Protein AF-A0AAD5UX99-F1 (afdb_monomer_lite)

Organism: NCBI:txid2056292

Secondary structure (DSSP, 8-state):
-------------PPP----HHHHHHHHHHHHHHHHHTT-GGGGGSTTTTTS--------------------TT---SS-HHHHHHTTTTSTT-PPEEEETTTTTSPPPPP-S-GGGSPPPEEEES-SSTTGGGHHHHHHHHHHHHHHTT--EEEEEEEEEE-TTSPPEEEEEEEE-TTSS-HHHHHHHHHHHHHHHHTTT--S-EEEEEE-----GGG--

pLDDT: mean 74.6, std 26.44, range [30.3, 98.56]

Structure (mmCIF, N/CA/C/O backbone):
data_AF-A0AAD5UX99-F1
#
_entry.id   AF-A0AAD5UX99-F1
#
loop_
_atom_site.group_PDB
_atom_site.id
_atom_site.type_symbol
_atom_site.label_atom_id
_atom_site.label_alt_id
_atom_site.label_comp_id
_atom_site.label_asym_id
_atom_site.label_entity_id
_atom_site.label_seq_id
_atom_site.pdbx_PDB_ins_code
_atom_site.Cartn_x
_atom_site.Cartn_y
_atom_site.Cartn_z
_atom_site.occupancy
_atom_site.B_iso_or_equiv
_atom_site.auth_seq_id
_atom_site.auth_comp_id
_atom_site.auth_asym_id
_atom_site.auth_atom_id
_atom_site.pdbx_PDB_model_num
ATOM 1 N N . MET A 1 1 ? 44.955 -72.542 8.856 1.00 40.28 1 MET A N 1
ATOM 2 C CA . MET A 1 1 ? 45.675 -71.586 7.990 1.00 40.28 1 MET A CA 1
ATOM 3 C C . MET A 1 1 ? 44.701 -71.118 6.922 1.00 40.28 1 MET A C 1
ATOM 5 O O . MET A 1 1 ? 44.278 -71.931 6.120 1.00 40.28 1 MET A O 1
ATOM 9 N N . THR A 1 2 ? 44.110 -69.939 7.166 1.00 40.97 2 THR A N 1
ATOM 10 C CA . THR A 1 2 ? 44.112 -68.740 6.283 1.00 40.97 2 THR A CA 1
ATOM 11 C C . THR A 1 2 ? 43.029 -68.800 5.197 1.00 40.97 2 THR A C 1
ATOM 13 O O . THR A 1 2 ? 43.136 -69.596 4.279 1.00 40.97 2 THR A O 1
ATOM 16 N N . HIS A 1 3 ? 41.856 -68.206 5.450 1.00 41.09 3 HIS A N 1
ATOM 17 C CA . HIS A 1 3 ? 41.447 -66.805 5.180 1.00 41.09 3 HIS A CA 1
ATOM 18 C C . HIS A 1 3 ? 40.941 -66.620 3.740 1.00 41.09 3 HIS A C 1
ATOM 20 O O . HIS A 1 3 ? 41.751 -66.389 2.866 1.00 41.09 3 HIS A O 1
ATOM 26 N N . GLU A 1 4 ? 39.621 -66.688 3.537 1.00 40.34 4 GLU A N 1
ATOM 27 C CA . GLU A 1 4 ? 38.851 -66.243 2.353 1.00 40.34 4 GLU A CA 1
ATOM 28 C C . GLU A 1 4 ? 37.367 -66.224 2.805 1.00 40.34 4 GLU A C 1
ATOM 30 O O . GLU A 1 4 ? 36.935 -67.162 3.468 1.00 40.34 4 GLU A O 1
ATOM 35 N N . GLY A 1 5 ? 36.492 -65.248 2.583 1.00 38.94 5 GLY A N 1
ATOM 36 C CA . GLY A 1 5 ? 36.580 -63.928 1.984 1.00 38.94 5 GLY A CA 1
ATOM 37 C C . GLY A 1 5 ? 35.367 -63.117 2.472 1.00 38.94 5 GLY A C 1
ATOM 38 O O . GLY A 1 5 ? 34.275 -63.657 2.658 1.00 38.94 5 GLY A O 1
ATOM 39 N N . PHE A 1 6 ? 35.562 -61.825 2.736 1.00 39.44 6 PHE A N 1
ATOM 40 C CA . PHE A 1 6 ? 34.489 -60.905 3.112 1.00 39.44 6 PHE A CA 1
ATOM 41 C C . PHE A 1 6 ? 34.238 -59.977 1.923 1.00 39.44 6 PHE A C 1
ATOM 43 O O . PHE A 1 6 ? 35.080 -59.151 1.572 1.00 39.44 6 PHE A O 1
ATOM 50 N N . SER A 1 7 ? 33.099 -60.175 1.262 1.00 49.44 7 SER A N 1
ATOM 51 C CA . SER A 1 7 ? 32.651 -59.389 0.114 1.00 49.44 7 SER A CA 1
ATOM 52 C C . SER A 1 7 ? 32.355 -57.953 0.549 1.00 49.44 7 SER A C 1
ATOM 54 O O . SER A 1 7 ? 31.449 -57.713 1.347 1.00 49.44 7 SER A O 1
ATOM 56 N N . GLY A 1 8 ? 33.123 -56.998 0.023 1.00 39.00 8 GLY A N 1
ATOM 57 C CA . GLY A 1 8 ? 32.933 -55.569 0.250 1.00 39.00 8 GLY A CA 1
ATOM 58 C C . GLY A 1 8 ? 31.624 -55.065 -0.360 1.00 39.00 8 GLY A C 1
ATOM 59 O O . GLY A 1 8 ? 31.390 -55.208 -1.558 1.00 39.00 8 GLY A O 1
ATOM 60 N N . SER A 1 9 ? 30.776 -54.457 0.471 1.00 42.84 9 SER A N 1
ATOM 61 C CA . SER A 1 9 ? 29.615 -53.684 0.030 1.00 42.84 9 SER A CA 1
ATOM 62 C C . SER A 1 9 ? 30.066 -52.263 -0.312 1.00 42.84 9 SER A C 1
ATOM 64 O O . SER A 1 9 ? 30.566 -51.535 0.546 1.00 42.84 9 SER A O 1
ATOM 66 N N . LEU A 1 10 ? 29.922 -51.885 -1.582 1.00 40.28 10 LEU A N 1
ATOM 67 C CA . LEU A 1 10 ? 30.198 -50.547 -2.098 1.00 40.28 10 LEU A CA 1
ATOM 68 C C . LEU A 1 10 ? 29.096 -49.589 -1.609 1.00 40.28 10 LEU A C 1
ATOM 70 O O . LEU A 1 10 ? 28.015 -49.515 -2.194 1.00 40.28 10 LEU A O 1
ATOM 74 N N . THR A 1 11 ? 29.343 -48.830 -0.542 1.00 43.94 11 THR A N 1
ATOM 75 C CA . THR A 1 11 ? 28.482 -47.693 -0.191 1.00 43.94 11 THR A CA 1
ATOM 76 C C . THR A 1 11 ? 28.747 -46.563 -1.182 1.00 43.94 11 THR A C 1
ATOM 78 O O . THR A 1 11 ? 29.730 -45.832 -1.066 1.00 43.94 11 THR A O 1
ATOM 81 N N . ARG A 1 12 ? 27.877 -46.443 -2.187 1.00 38.91 12 ARG A N 1
ATOM 82 C CA . ARG A 1 12 ? 27.796 -45.296 -3.095 1.00 38.91 12 ARG A CA 1
ATOM 83 C C . ARG A 1 12 ? 27.439 -44.061 -2.263 1.00 38.91 12 ARG A C 1
ATOM 85 O O . ARG A 1 12 ? 26.284 -43.890 -1.890 1.00 38.91 12 ARG A O 1
ATOM 92 N N . SER A 1 13 ? 28.430 -43.233 -1.939 1.00 38.97 13 SER A N 1
ATOM 93 C CA . SER A 1 13 ? 28.192 -41.910 -1.371 1.00 38.97 13 SER A CA 1
ATOM 94 C C . SER A 1 13 ? 27.513 -41.046 -2.434 1.00 38.97 13 SER A C 1
ATOM 96 O O . SER A 1 13 ? 28.079 -40.762 -3.491 1.00 38.97 13 SER A O 1
ATOM 98 N N . GLU A 1 14 ? 26.260 -40.674 -2.187 1.00 45.75 14 GLU A N 1
ATOM 99 C CA . GLU A 1 14 ? 25.610 -39.619 -2.956 1.00 45.75 14 GLU A CA 1
ATOM 100 C C . GLU A 1 14 ? 26.392 -38.312 -2.760 1.00 45.75 14 GLU A C 1
ATOM 102 O O . GLU A 1 14 ? 26.744 -37.970 -1.626 1.00 45.75 14 GLU A O 1
ATOM 107 N N . PRO A 1 15 ? 26.708 -37.572 -3.837 1.00 44.06 15 PRO A N 1
ATOM 108 C CA . PRO A 1 15 ? 27.319 -36.264 -3.692 1.00 44.06 15 PRO A CA 1
ATOM 109 C C . PRO A 1 15 ? 26.317 -35.315 -3.016 1.00 44.06 15 PRO A C 1
ATOM 111 O O . PRO A 1 15 ? 25.135 -35.330 -3.371 1.00 44.06 15 PRO A O 1
ATOM 114 N N . PRO A 1 16 ? 26.761 -34.463 -2.074 1.00 46.41 16 PRO A N 1
ATOM 115 C CA . PRO A 1 16 ? 25.883 -33.480 -1.462 1.00 46.41 16 PRO A CA 1
ATOM 116 C C . PRO A 1 16 ? 25.303 -32.582 -2.556 1.00 46.41 16 PRO A C 1
ATOM 118 O O . PRO A 1 16 ? 26.041 -32.047 -3.390 1.00 46.41 16 PRO A O 1
ATOM 121 N N . LEU A 1 17 ? 23.974 -32.442 -2.558 1.00 41.94 17 LEU A N 1
ATOM 122 C CA . LEU A 1 17 ? 23.252 -31.522 -3.429 1.00 41.94 17 LEU A CA 1
ATOM 123 C C . LEU A 1 17 ? 23.907 -30.140 -3.318 1.00 41.94 17 LEU A C 1
ATOM 125 O O . LEU A 1 17 ? 23.824 -29.481 -2.282 1.00 41.94 17 LEU A O 1
ATOM 129 N N . LYS A 1 18 ? 24.589 -29.708 -4.386 1.00 43.50 18 LYS A N 1
ATOM 130 C CA . LYS A 1 18 ? 25.087 -28.338 -4.526 1.00 43.50 18 LYS A CA 1
ATOM 131 C C . LYS A 1 18 ? 23.875 -27.423 -4.633 1.00 43.50 18 LYS A C 1
ATOM 133 O O . LYS A 1 18 ? 23.348 -27.192 -5.718 1.00 43.50 18 LYS A O 1
ATOM 138 N N . VAL A 1 19 ? 23.425 -26.927 -3.488 1.00 44.31 19 VAL A N 1
ATOM 139 C CA . VAL A 1 19 ? 22.469 -25.827 -3.411 1.00 44.31 19 VAL A CA 1
ATOM 140 C C . VAL A 1 19 ? 23.125 -24.633 -4.098 1.00 44.31 19 VAL A C 1
ATOM 142 O O . VAL A 1 19 ? 24.243 -24.247 -3.751 1.00 44.31 19 VAL A O 1
ATOM 145 N N . SER A 1 20 ? 22.482 -24.101 -5.138 1.00 43.44 20 SER A N 1
ATOM 146 C CA . SER A 1 20 ? 23.039 -22.969 -5.874 1.00 43.44 20 SER A CA 1
ATOM 147 C C . SER A 1 20 ? 23.149 -21.750 -4.943 1.00 43.44 20 SER A C 1
ATOM 149 O O . SER A 1 20 ? 22.282 -21.573 -4.080 1.00 43.44 20 SER A O 1
ATOM 151 N N . PRO A 1 21 ? 24.149 -20.868 -5.122 1.00 47.00 21 PRO A N 1
ATOM 152 C CA . PRO A 1 21 ? 24.251 -19.633 -4.342 1.00 47.00 21 PRO A CA 1
ATOM 153 C C . PRO A 1 21 ? 22.970 -18.786 -4.411 1.00 47.00 21 PRO A C 1
ATOM 155 O O . PRO A 1 21 ? 22.602 -18.142 -3.436 1.00 47.00 21 PRO A O 1
ATOM 158 N N . LEU A 1 22 ? 22.239 -18.853 -5.532 1.00 41.00 22 LEU A N 1
ATOM 159 C CA . LEU A 1 22 ? 20.962 -18.159 -5.727 1.00 41.00 22 LEU A CA 1
ATOM 160 C C . LEU A 1 22 ? 19.844 -18.700 -4.824 1.00 41.00 22 LEU A C 1
ATOM 162 O O . LEU A 1 22 ? 18.996 -17.939 -4.366 1.00 41.00 22 LEU A O 1
ATOM 166 N N . THR A 1 23 ? 19.853 -20.000 -4.525 1.00 39.81 23 THR A N 1
ATOM 167 C CA . THR A 1 23 ? 18.868 -20.631 -3.634 1.00 39.81 23 THR A CA 1
ATOM 168 C C . THR A 1 23 ? 19.146 -20.290 -2.168 1.00 39.81 23 THR A C 1
ATOM 170 O O . THR A 1 23 ? 18.209 -20.101 -1.396 1.00 39.81 23 THR A O 1
ATOM 173 N N . LEU A 1 24 ? 20.424 -20.154 -1.794 1.00 33.66 24 LEU A N 1
ATOM 174 C CA . LEU A 1 24 ? 20.820 -19.751 -0.443 1.00 33.66 24 LEU A CA 1
ATOM 175 C C . LEU A 1 24 ? 20.435 -18.288 -0.165 1.00 33.66 24 LEU A C 1
ATOM 177 O O . LEU A 1 24 ? 19.861 -17.996 0.878 1.00 33.66 24 LEU A O 1
ATOM 181 N N . VAL A 1 25 ? 20.642 -17.387 -1.134 1.00 41.47 25 VAL A N 1
ATOM 182 C CA . VAL A 1 25 ? 20.250 -15.969 -1.015 1.00 41.47 25 VAL A CA 1
ATOM 183 C C . VAL A 1 25 ? 18.730 -15.802 -0.908 1.00 41.47 25 VAL A C 1
ATOM 185 O O . VAL A 1 25 ? 18.271 -14.963 -0.141 1.00 41.47 25 VAL A O 1
ATOM 188 N N . ALA A 1 26 ? 17.933 -16.615 -1.610 1.00 38.06 26 ALA A N 1
ATOM 189 C CA . ALA A 1 26 ? 16.468 -16.558 -1.529 1.00 38.06 26 ALA A CA 1
ATOM 190 C C . ALA A 1 26 ? 15.910 -17.029 -0.168 1.00 38.06 26 ALA A C 1
ATOM 192 O O . ALA A 1 26 ? 14.920 -16.477 0.324 1.00 38.06 26 ALA A O 1
ATOM 193 N N . LEU A 1 27 ? 16.550 -18.025 0.456 1.00 34.56 27 LEU A N 1
ATOM 194 C CA . LEU A 1 27 ? 16.196 -18.508 1.795 1.00 34.56 27 LEU A CA 1
ATOM 195 C C . LEU A 1 27 ? 16.637 -17.531 2.889 1.00 34.56 27 LEU A C 1
ATOM 197 O O . LEU A 1 27 ? 15.845 -17.243 3.782 1.00 34.56 27 LEU A O 1
ATOM 201 N N . GLU A 1 28 ? 17.840 -16.964 2.778 1.00 35.28 28 GLU A N 1
ATOM 202 C CA . GLU A 1 28 ? 18.345 -15.924 3.685 1.00 35.28 28 GLU A CA 1
ATOM 203 C C . GLU A 1 28 ? 17.496 -14.647 3.599 1.00 35.28 28 GLU A C 1
ATOM 205 O O . GLU A 1 28 ? 17.123 -14.090 4.629 1.00 35.28 28 GLU A O 1
ATOM 210 N N . PHE A 1 29 ? 17.078 -14.228 2.395 1.00 38.25 29 PHE A N 1
ATOM 211 C CA . PHE A 1 29 ? 16.139 -13.112 2.255 1.00 38.25 29 PHE A CA 1
ATOM 212 C C . PHE A 1 29 ? 14.797 -13.437 2.904 1.00 38.25 29 PHE A C 1
ATOM 214 O O . PHE A 1 29 ? 14.336 -12.630 3.699 1.00 38.25 29 PHE A O 1
ATOM 221 N N . SER A 1 30 ? 14.212 -14.617 2.645 1.00 36.88 30 SER A N 1
ATOM 222 C CA . SER A 1 30 ? 12.936 -15.055 3.245 1.00 36.88 30 SER A CA 1
ATOM 223 C C . SER A 1 30 ? 12.987 -15.113 4.780 1.00 36.88 30 SER A C 1
ATOM 225 O O . SER A 1 30 ? 12.030 -14.721 5.457 1.00 36.88 30 SER A O 1
ATOM 227 N N . LEU A 1 31 ? 14.116 -15.559 5.340 1.00 34.44 31 LEU A N 1
ATOM 228 C CA . LEU A 1 31 ? 14.373 -15.584 6.780 1.00 34.44 31 LEU A CA 1
ATOM 229 C C . LEU A 1 31 ? 14.605 -14.187 7.355 1.00 34.44 31 LEU A C 1
ATOM 231 O O . LEU A 1 31 ? 14.178 -13.943 8.476 1.00 34.44 31 LEU A O 1
ATOM 235 N N . LEU A 1 32 ? 15.190 -13.250 6.607 1.00 35.94 32 LEU A N 1
ATOM 236 C CA . LEU A 1 32 ? 15.350 -11.863 7.048 1.00 35.94 32 LEU A CA 1
ATOM 237 C C . LEU A 1 32 ? 14.019 -11.094 7.028 1.00 35.94 32 LEU A C 1
ATOM 239 O O . LEU A 1 32 ? 13.750 -10.334 7.962 1.00 35.94 32 LEU A O 1
ATOM 243 N N . ILE A 1 33 ? 13.141 -11.347 6.041 1.00 42.06 33 ILE A N 1
ATOM 244 C CA . ILE A 1 33 ? 11.758 -10.831 6.078 1.00 42.06 33 ILE A CA 1
ATOM 245 C C . ILE A 1 33 ? 11.040 -11.413 7.293 1.00 42.06 33 ILE A C 1
ATOM 247 O O . ILE A 1 33 ? 10.428 -10.667 8.039 1.00 42.06 33 ILE A O 1
ATOM 251 N N . SER A 1 34 ? 11.198 -12.712 7.568 1.00 35.38 34 SER A N 1
ATOM 252 C CA . SER A 1 34 ? 10.578 -13.361 8.733 1.00 35.38 34 SER A CA 1
ATOM 253 C C . SER A 1 34 ? 11.150 -12.850 10.062 1.00 35.38 34 SER A C 1
ATOM 255 O O . SER A 1 34 ? 10.397 -12.559 10.986 1.00 35.38 34 SER A O 1
ATOM 257 N N . SER A 1 35 ? 12.466 -12.667 10.168 1.00 32.19 35 SER A N 1
ATOM 258 C CA . SER A 1 35 ? 13.154 -12.244 11.394 1.00 32.19 35 SER A CA 1
ATOM 259 C C . SER A 1 35 ? 12.921 -10.771 11.730 1.00 32.19 35 SER A C 1
ATOM 261 O O . SER A 1 35 ? 12.957 -10.417 12.905 1.00 32.19 35 SER A O 1
ATOM 263 N N . THR A 1 36 ? 12.656 -9.920 10.735 1.00 35.88 36 THR A N 1
ATOM 264 C CA . THR A 1 36 ? 12.226 -8.526 10.953 1.00 35.88 36 THR A CA 1
ATOM 265 C C . THR A 1 36 ? 10.701 -8.382 11.062 1.00 35.88 36 THR A C 1
ATOM 267 O O . THR A 1 36 ? 10.236 -7.430 11.679 1.00 35.88 36 THR A O 1
ATOM 270 N N . PHE A 1 37 ? 9.915 -9.351 10.567 1.00 41.06 37 PHE A N 1
ATOM 271 C CA . PHE A 1 37 ? 8.462 -9.445 10.791 1.00 41.06 37 PHE A CA 1
ATOM 272 C C . PHE A 1 37 ? 8.059 -10.095 12.115 1.00 41.06 37 PHE A C 1
ATOM 274 O O . PHE A 1 37 ? 6.917 -9.934 12.542 1.00 41.06 37 PHE A O 1
ATOM 281 N N . THR A 1 38 ? 8.956 -10.829 12.781 1.00 33.62 38 THR A N 1
ATOM 282 C CA . THR A 1 38 ? 8.635 -11.547 14.033 1.00 33.62 38 THR A CA 1
ATOM 283 C C . THR A 1 38 ? 8.348 -10.592 15.209 1.00 33.62 38 THR A C 1
ATOM 285 O O . THR A 1 38 ? 7.880 -11.017 16.260 1.00 33.62 38 THR A O 1
ATOM 288 N N . THR A 1 39 ? 8.517 -9.279 15.035 1.00 39.62 39 THR A N 1
ATOM 289 C CA . THR A 1 39 ? 8.047 -8.249 15.978 1.00 39.62 39 THR A CA 1
ATOM 290 C C . THR A 1 39 ? 6.696 -7.624 15.613 1.00 39.62 39 THR A C 1
ATOM 292 O O . THR A 1 39 ? 6.241 -6.731 16.326 1.00 39.62 39 THR A O 1
ATOM 295 N N . SER A 1 40 ? 6.003 -8.089 14.567 1.00 42.78 40 SER A N 1
ATOM 296 C CA . SER A 1 40 ? 4.618 -7.683 14.314 1.00 42.78 40 SER A CA 1
ATOM 297 C C . SER A 1 40 ? 3.697 -8.390 15.313 1.00 42.78 40 SER A C 1
ATOM 299 O O . SER A 1 40 ? 3.261 -9.524 15.112 1.00 42.78 40 SER A O 1
ATOM 301 N N . LYS A 1 41 ? 3.381 -7.707 16.420 1.00 46.81 41 LYS A N 1
ATOM 302 C CA . LYS A 1 41 ? 2.435 -8.140 17.473 1.00 46.81 41 LYS A CA 1
ATOM 303 C C . LYS A 1 41 ? 1.027 -8.479 16.942 1.00 46.81 41 LYS A C 1
ATOM 305 O O . LYS A 1 41 ? 0.172 -8.942 17.694 1.00 46.81 41 LYS A O 1
ATOM 310 N N . TYR A 1 42 ? 0.771 -8.248 15.658 1.00 46.28 42 TYR A N 1
ATOM 311 C CA . TYR A 1 42 ? -0.545 -8.258 15.034 1.00 46.28 42 TYR A CA 1
ATOM 312 C C . TYR A 1 42 ? -1.018 -9.633 14.546 1.00 46.28 42 TYR A C 1
ATOM 314 O O . TYR A 1 42 ? -2.215 -9.802 14.308 1.00 46.28 42 TYR A O 1
ATOM 322 N N . LEU A 1 43 ? -0.134 -10.640 14.491 1.00 44.81 43 LEU A N 1
ATOM 323 C CA . LEU A 1 43 ? -0.491 -11.999 14.058 1.00 44.81 43 LEU A CA 1
ATOM 324 C C . LEU A 1 43 ? -1.504 -12.684 15.004 1.00 44.81 43 LEU A C 1
ATOM 326 O O . LEU A 1 43 ? -2.303 -13.513 14.576 1.00 44.81 43 LEU A O 1
ATOM 330 N N . HIS A 1 44 ? -1.522 -12.311 16.289 1.00 33.00 44 HIS A N 1
ATOM 331 C CA . HIS A 1 44 ? -2.343 -12.983 17.304 1.00 33.00 44 HIS A CA 1
ATOM 332 C C . HIS A 1 44 ? -3.827 -12.568 17.328 1.00 33.00 44 HIS A C 1
ATOM 334 O O . HIS A 1 44 ? -4.642 -13.295 17.895 1.00 33.00 44 HIS A O 1
ATOM 340 N N . SER A 1 45 ? -4.217 -11.444 16.711 1.00 36.44 45 SER A N 1
ATOM 341 C CA . SER A 1 45 ? -5.620 -10.976 16.749 1.00 36.44 45 SER A CA 1
ATOM 342 C C . SER A 1 45 ? -6.559 -11.724 15.785 1.00 36.44 45 SER A C 1
ATOM 344 O O . SER A 1 45 ? -7.782 -11.617 15.894 1.00 36.44 45 SER A O 1
ATOM 346 N N . PHE A 1 46 ? -6.002 -12.522 14.868 1.00 41.53 46 PHE A N 1
ATOM 347 C CA . PHE A 1 46 ? -6.719 -13.088 13.723 1.00 41.53 46 PHE A CA 1
ATOM 348 C C . PHE A 1 46 ? -7.568 -14.332 14.048 1.00 41.53 46 PHE A C 1
ATOM 350 O O . PHE A 1 46 ? -8.639 -14.526 13.472 1.00 41.53 46 PHE A O 1
ATOM 357 N N . VAL A 1 47 ? -7.153 -15.157 15.015 1.00 39.19 47 VAL A N 1
ATOM 358 C CA . VAL A 1 47 ? -7.755 -16.491 15.234 1.00 39.19 47 VAL A CA 1
ATOM 359 C C . VAL A 1 47 ? -9.212 -16.432 15.729 1.00 39.19 47 VAL A C 1
ATOM 361 O O . VAL A 1 47 ? -9.992 -17.334 15.444 1.00 39.19 47 VAL A O 1
ATOM 364 N N . ASN A 1 48 ? -9.647 -15.350 16.384 1.00 30.30 48 ASN A N 1
ATOM 365 C CA . ASN A 1 48 ? -10.971 -15.307 17.023 1.00 30.30 48 ASN A CA 1
ATOM 366 C C . ASN A 1 48 ? -12.122 -14.773 16.148 1.00 30.30 48 ASN A C 1
ATOM 368 O O . ASN A 1 48 ? -13.272 -14.834 16.581 1.00 30.30 48 ASN A O 1
ATOM 372 N N . ARG A 1 49 ? -11.873 -14.250 14.936 1.00 38.53 49 ARG A N 1
ATOM 373 C CA . ARG A 1 49 ? -12.928 -13.578 14.136 1.00 38.53 49 ARG A CA 1
ATOM 374 C C . ARG A 1 49 ? -13.329 -14.298 12.845 1.00 38.53 49 ARG A C 1
ATOM 376 O O . ARG A 1 49 ? -14.419 -14.044 12.334 1.00 38.53 49 ARG A O 1
ATOM 383 N N . ALA A 1 50 ? -12.513 -15.234 12.359 1.00 36.00 50 ALA A N 1
ATOM 384 C CA . ALA A 1 50 ? -12.774 -15.990 11.128 1.00 36.00 50 ALA A CA 1
ATOM 385 C C . ALA A 1 50 ? -13.922 -17.021 11.244 1.00 36.00 50 ALA A C 1
ATOM 387 O O . ALA A 1 50 ? -14.424 -17.499 10.230 1.00 36.00 50 ALA A O 1
ATOM 388 N N . ALA A 1 51 ? -14.391 -17.339 12.456 1.00 34.53 51 ALA A N 1
ATOM 389 C CA . ALA A 1 51 ? -15.446 -18.335 12.666 1.00 34.53 51 ALA A CA 1
ATOM 390 C C . ALA A 1 51 ? -16.880 -17.828 12.390 1.00 34.53 51 ALA A C 1
ATOM 392 O O . ALA A 1 51 ? -17.797 -18.639 12.290 1.00 34.53 51 ALA A O 1
ATOM 393 N N . ALA A 1 52 ? -17.107 -16.513 12.272 1.00 34.94 52 ALA A N 1
ATOM 394 C CA . ALA A 1 52 ? -18.465 -15.955 12.312 1.00 34.94 52 ALA A CA 1
ATOM 395 C C . ALA A 1 52 ? -19.154 -15.761 10.946 1.00 34.94 52 ALA A C 1
ATOM 397 O O . ALA A 1 52 ? -20.364 -15.568 10.922 1.00 34.94 52 ALA A O 1
ATOM 398 N N . ASN A 1 53 ? -18.438 -15.825 9.818 1.00 36.22 53 ASN A N 1
ATOM 399 C CA . ASN A 1 53 ? -19.015 -15.528 8.499 1.00 36.22 53 ASN A CA 1
ATOM 400 C C . ASN A 1 53 ? -18.673 -16.611 7.466 1.00 36.22 53 ASN A C 1
ATOM 402 O O . ASN A 1 53 ? -17.799 -16.430 6.623 1.00 36.22 53 ASN A O 1
ATOM 406 N N . ARG A 1 54 ? -19.404 -17.730 7.498 1.00 33.09 54 ARG A N 1
ATOM 407 C CA . ARG A 1 54 ? -19.535 -18.634 6.344 1.00 33.09 54 ARG A CA 1
ATOM 408 C C . ARG A 1 54 ? -20.917 -18.445 5.714 1.00 33.09 54 ARG A C 1
ATOM 410 O O . ARG A 1 54 ? -21.894 -18.860 6.331 1.00 33.09 54 ARG A O 1
ATOM 417 N N . PRO A 1 55 ? -21.036 -17.884 4.502 1.00 35.16 55 PRO A N 1
ATOM 418 C CA . PRO A 1 55 ? -22.220 -18.088 3.688 1.00 35.16 55 PRO A CA 1
ATOM 419 C C . PRO A 1 55 ? -22.086 -19.395 2.897 1.00 35.16 55 PRO A C 1
ATOM 421 O O . PRO A 1 55 ? -21.093 -19.646 2.215 1.00 35.16 55 PRO A O 1
ATOM 424 N N . SER A 1 56 ? -23.104 -20.239 3.016 1.00 37.34 56 SER A N 1
ATOM 425 C CA . SER A 1 56 ? -23.305 -21.479 2.273 1.00 37.34 56 SER A CA 1
ATOM 426 C C . SER A 1 56 ? -24.283 -21.269 1.112 1.00 37.34 56 SER A C 1
ATOM 428 O O . SER A 1 56 ? -25.411 -20.849 1.345 1.00 37.34 56 SER A O 1
ATOM 430 N N . CYS A 1 57 ? -23.875 -21.630 -0.110 1.00 32.19 57 CYS A N 1
ATOM 431 C CA . CYS A 1 57 ? -24.706 -22.115 -1.238 1.00 32.19 57 CYS A CA 1
ATOM 432 C C . CYS A 1 57 ? -23.750 -22.411 -2.424 1.00 32.19 57 CYS A C 1
ATOM 434 O O . CYS A 1 57 ? -22.886 -21.594 -2.712 1.00 32.19 57 CYS A O 1
ATOM 436 N N . LEU A 1 58 ? -23.630 -23.593 -3.050 1.00 35.41 58 LEU A N 1
ATOM 437 C CA . LEU A 1 58 ? -24.557 -24.526 -3.722 1.00 35.41 58 LEU A CA 1
ATOM 438 C C . LEU A 1 58 ? -25.318 -23.947 -4.940 1.00 35.41 58 LEU A C 1
ATOM 440 O O . LEU A 1 58 ? -26.411 -23.414 -4.814 1.00 35.41 58 LEU A O 1
ATOM 444 N N . SER A 1 59 ? -24.682 -24.136 -6.111 1.00 37.69 59 SER A N 1
ATOM 445 C CA . SER A 1 59 ? -25.197 -24.540 -7.444 1.00 37.69 59 SER A CA 1
ATOM 446 C C . SER A 1 59 ? -26.380 -23.811 -8.115 1.00 37.69 59 SER A C 1
ATOM 448 O O . SER A 1 59 ? -27.522 -23.984 -7.695 1.00 37.69 59 SER A O 1
ATOM 450 N N . SER A 1 60 ? -26.160 -23.232 -9.311 1.00 38.03 60 SER A N 1
ATOM 451 C CA . SER A 1 60 ? -26.513 -23.767 -10.667 1.00 38.03 60 SER A CA 1
ATOM 452 C C . SER A 1 60 ? -26.438 -22.635 -11.747 1.00 38.03 60 SER A C 1
ATOM 454 O O . SER A 1 60 ? -25.922 -21.571 -11.411 1.00 38.03 60 SER A O 1
ATOM 456 N N . PRO A 1 61 ? -26.772 -22.823 -13.051 1.00 39.44 61 PRO A N 1
ATOM 457 C CA . PRO A 1 61 ? -25.828 -22.653 -14.160 1.00 39.44 61 PRO A CA 1
ATOM 458 C C . PRO A 1 61 ? -26.059 -21.398 -15.032 1.00 39.44 61 PRO A C 1
ATOM 460 O O . PRO A 1 61 ? -27.111 -20.767 -15.020 1.00 39.44 61 PRO A O 1
ATOM 463 N N . ILE A 1 62 ? -25.034 -21.088 -15.828 1.00 41.62 62 ILE A N 1
ATOM 464 C CA . ILE A 1 62 ? -24.887 -19.949 -16.751 1.00 41.62 62 ILE A CA 1
ATOM 465 C C . ILE A 1 62 ? -25.881 -20.015 -17.930 1.00 41.62 62 ILE A C 1
ATOM 467 O O . ILE A 1 62 ? -26.019 -21.082 -18.530 1.00 41.62 62 ILE A O 1
ATOM 471 N N . PRO A 1 63 ? -26.411 -18.867 -18.398 1.00 38.03 63 PRO A N 1
ATOM 472 C CA . PRO A 1 63 ? -26.661 -18.662 -19.819 1.00 38.03 63 PRO A CA 1
ATOM 473 C C . PRO A 1 63 ? -25.777 -17.540 -20.385 1.00 38.03 63 PRO A C 1
ATOM 475 O O . PRO A 1 63 ? -25.718 -16.423 -19.872 1.00 38.03 63 PRO A O 1
ATOM 478 N N . VAL A 1 64 ? -25.079 -17.867 -21.473 1.00 41.09 64 VAL A N 1
ATOM 479 C CA . VAL A 1 64 ? -24.302 -16.939 -22.299 1.00 41.09 64 VAL A CA 1
ATOM 480 C C . VAL A 1 64 ? -25.276 -16.047 -23.068 1.00 41.09 64 VAL A C 1
ATOM 482 O O . VAL A 1 64 ? -26.125 -16.554 -23.796 1.00 41.09 64 VAL A O 1
ATOM 485 N N . SER A 1 65 ? -25.130 -14.727 -22.952 1.00 36.75 65 SER A N 1
ATOM 486 C CA . SER A 1 65 ? -25.721 -13.779 -23.898 1.00 36.75 65 SER A CA 1
ATOM 487 C C . SER A 1 65 ? -24.707 -12.688 -24.225 1.00 36.75 65 SER A C 1
ATOM 489 O O . SER A 1 65 ? -24.231 -11.967 -23.348 1.00 36.75 65 SER A O 1
ATOM 491 N N . LEU A 1 66 ? -24.344 -12.625 -25.504 1.00 45.16 66 LEU A N 1
ATOM 492 C CA . LEU A 1 66 ? -23.469 -11.627 -26.095 1.00 45.16 66 LEU A CA 1
ATOM 493 C C . LEU A 1 66 ? -24.318 -10.372 -26.354 1.00 45.16 66 LEU A C 1
ATOM 495 O O . LEU A 1 66 ? -25.130 -10.358 -27.275 1.00 45.16 66 LEU A O 1
ATOM 499 N N . SER A 1 67 ? -24.158 -9.330 -25.537 1.00 34.94 67 SER A N 1
ATOM 500 C CA . SER A 1 67 ? -24.791 -8.027 -25.773 1.00 34.94 67 SER A CA 1
ATOM 501 C C . SER A 1 67 ? -23.756 -6.922 -25.632 1.00 34.94 67 SER A C 1
ATOM 503 O O . SER A 1 67 ? -23.343 -6.560 -24.533 1.00 34.94 67 SER A O 1
ATOM 505 N N . THR A 1 68 ? -23.332 -6.391 -26.774 1.00 46.12 68 THR A N 1
ATOM 506 C CA . THR A 1 68 ? -22.548 -5.163 -26.883 1.00 46.12 68 THR A CA 1
ATOM 507 C C . THR A 1 68 ? -23.440 -3.981 -26.501 1.00 46.12 68 THR A C 1
ATOM 509 O O . THR A 1 68 ? -24.350 -3.634 -27.249 1.00 46.12 68 THR A O 1
ATOM 512 N N . SER A 1 69 ? -23.173 -3.369 -25.346 1.00 40.44 69 SER A N 1
ATOM 513 C CA . SER A 1 69 ? -23.822 -2.132 -24.890 1.00 40.44 69 SER A CA 1
ATOM 514 C C . SER A 1 69 ? -22.763 -1.077 -24.532 1.00 40.44 69 SER A C 1
ATOM 516 O O . SER A 1 69 ? -21.673 -1.440 -24.085 1.00 40.44 69 SER A O 1
ATOM 518 N N . PRO A 1 70 ? -23.047 0.217 -24.766 1.00 45.69 70 PRO A N 1
ATOM 519 C CA . PRO A 1 70 ? -22.056 1.288 -24.748 1.00 45.69 70 PRO A CA 1
ATOM 520 C C . PRO A 1 70 ? -21.593 1.622 -23.325 1.00 45.69 70 PRO A C 1
ATOM 522 O O . PRO A 1 70 ? -22.355 1.541 -22.363 1.00 45.69 70 PRO A O 1
ATOM 525 N N . SER A 1 71 ? -20.319 1.999 -23.214 1.00 46.97 71 SER A N 1
ATOM 526 C CA . SER A 1 71 ? -19.598 2.303 -21.977 1.00 46.97 71 SER A CA 1
ATOM 527 C C . SER A 1 71 ? -20.262 3.423 -21.169 1.00 46.97 71 SER A C 1
ATOM 529 O O . SER A 1 71 ? -20.163 4.596 -21.529 1.00 46.97 71 SER A O 1
ATOM 531 N N . ASN A 1 72 ? -20.891 3.050 -20.054 1.00 38.06 72 ASN A N 1
ATOM 532 C CA . ASN A 1 72 ? -21.344 3.968 -19.013 1.00 38.06 72 ASN A CA 1
ATOM 533 C C . ASN A 1 72 ? -20.135 4.366 -18.143 1.00 38.06 72 ASN A C 1
ATOM 535 O O . ASN A 1 72 ? -19.540 3.541 -17.451 1.00 38.06 72 ASN A O 1
ATOM 539 N N . THR A 1 73 ? -19.741 5.633 -18.219 1.00 47.34 73 THR A N 1
ATOM 540 C CA . THR A 1 73 ? -18.518 6.216 -17.644 1.00 47.34 73 THR A CA 1
ATOM 541 C C . THR A 1 73 ? -18.669 6.550 -16.151 1.00 47.34 73 THR A C 1
ATOM 543 O O . THR A 1 73 ? -18.605 7.714 -15.763 1.00 47.34 73 THR A O 1
ATOM 546 N N . SER A 1 74 ? -18.890 5.553 -15.282 1.00 45.78 74 SER A N 1
ATOM 547 C CA . SER A 1 74 ? -18.903 5.802 -13.821 1.00 45.78 74 SER A CA 1
ATOM 548 C C . SER A 1 74 ? -18.362 4.690 -12.908 1.00 45.78 74 SER A C 1
ATOM 550 O O . SER A 1 74 ? -18.264 4.932 -11.709 1.00 45.78 74 SER A O 1
ATOM 552 N N . ASP A 1 75 ? -17.936 3.535 -13.431 1.00 51.47 75 ASP A N 1
ATOM 553 C CA . ASP A 1 75 ? -17.442 2.403 -12.615 1.00 51.47 75 ASP A CA 1
ATOM 554 C C . ASP A 1 75 ? -16.029 1.938 -13.007 1.00 51.47 75 ASP A C 1
ATOM 556 O O . ASP A 1 75 ? -15.644 0.783 -12.809 1.00 51.47 75 ASP A O 1
ATOM 560 N N . GLN A 1 76 ? -15.221 2.818 -13.604 1.00 66.25 76 GLN A N 1
ATOM 561 C CA . GLN A 1 76 ? -13.871 2.430 -13.993 1.00 66.25 76 GLN A CA 1
ATOM 562 C C . GLN A 1 76 ? -12.958 2.399 -12.762 1.00 66.25 76 GLN A C 1
ATOM 564 O O . GLN A 1 76 ? -12.738 3.413 -12.101 1.00 66.25 76 GLN A O 1
ATOM 569 N N . SER A 1 77 ? -12.435 1.209 -12.457 1.00 76.81 77 SER A N 1
ATOM 570 C CA . SER A 1 77 ? -11.396 1.018 -11.444 1.00 76.81 77 SER A CA 1
ATOM 571 C C . SER A 1 77 ? -10.239 2.002 -11.674 1.00 76.81 77 SER A C 1
ATOM 573 O O . SER A 1 77 ? -9.774 2.122 -12.811 1.00 76.81 77 SER A O 1
ATOM 575 N N . PRO A 1 78 ? -9.721 2.657 -10.620 1.00 87.31 78 PRO A N 1
ATOM 576 C CA . PRO A 1 78 ? -8.573 3.557 -10.734 1.00 87.31 78 PRO A CA 1
ATOM 577 C C . PRO A 1 78 ? -7.262 2.813 -11.031 1.00 87.31 78 PRO A C 1
ATOM 579 O O . PRO A 1 78 ? -6.260 3.447 -11.341 1.00 87.31 78 PRO A O 1
ATOM 582 N N . VAL A 1 79 ? -7.265 1.481 -10.931 1.00 94.62 79 VAL A N 1
ATOM 583 C CA . VAL A 1 79 ? -6.157 0.594 -11.300 1.00 94.62 79 VAL A CA 1
ATOM 584 C C . VAL A 1 79 ? -6.584 -0.248 -12.501 1.00 94.62 79 VAL A C 1
ATOM 586 O O . VAL A 1 79 ? -7.625 -0.912 -12.458 1.00 94.62 79 VAL A O 1
ATOM 589 N N . SER A 1 80 ? -5.784 -0.226 -13.568 1.00 95.00 80 SER A N 1
ATOM 590 C CA . SER A 1 80 ? -6.006 -1.063 -14.759 1.00 95.00 80 SER A CA 1
ATOM 591 C C . SER A 1 80 ? -5.584 -2.520 -14.524 1.00 95.00 80 SER A C 1
ATOM 593 O O . SER A 1 80 ? -4.771 -2.795 -13.648 1.00 95.00 80 SER A O 1
ATOM 595 N N . GLU A 1 81 ? -6.064 -3.469 -15.336 1.00 95.00 81 GLU A N 1
ATOM 596 C CA . GLU A 1 81 ? -5.661 -4.884 -15.210 1.00 95.00 81 GLU A CA 1
ATOM 597 C C . GLU A 1 81 ? -4.145 -5.081 -15.378 1.00 95.00 81 GLU A C 1
ATOM 599 O O . GLU A 1 81 ? -3.514 -5.851 -14.654 1.00 95.00 81 GLU A O 1
ATOM 604 N N . LYS A 1 82 ? -3.536 -4.345 -16.315 1.00 95.12 82 LYS A N 1
ATOM 605 C CA . LYS A 1 82 ? -2.088 -4.400 -16.535 1.00 95.12 82 LYS A CA 1
ATOM 606 C C . LYS A 1 82 ? -1.317 -3.845 -15.345 1.00 95.12 82 LYS A C 1
ATOM 608 O O . LYS A 1 82 ? -0.347 -4.459 -14.915 1.00 95.12 82 LYS A O 1
ATOM 613 N N . GLU A 1 83 ? -1.762 -2.720 -14.794 1.00 97.38 83 GLU A N 1
ATOM 614 C CA . GLU A 1 83 ? -1.170 -2.166 -13.578 1.00 97.38 83 GLU A CA 1
ATOM 615 C C . GLU A 1 83 ? -1.311 -3.153 -12.418 1.00 97.38 83 GLU A C 1
ATOM 617 O O . GLU A 1 83 ? -0.319 -3.464 -11.768 1.00 97.38 83 GLU A O 1
ATOM 622 N N . ALA A 1 84 ? -2.499 -3.732 -12.214 1.00 97.19 84 ALA A N 1
ATOM 623 C CA . ALA A 1 84 ? -2.739 -4.729 -11.175 1.00 97.19 84 ALA A CA 1
ATOM 624 C C . ALA A 1 84 ? -1.731 -5.888 -11.239 1.00 97.19 84 ALA A C 1
ATOM 626 O O . ALA A 1 84 ? -1.210 -6.318 -10.210 1.00 97.19 84 ALA A O 1
ATOM 627 N N . LYS A 1 85 ? -1.428 -6.362 -12.452 1.00 96.00 85 LYS A N 1
ATOM 628 C CA . LYS A 1 85 ? -0.496 -7.466 -12.701 1.00 96.00 85 LYS A CA 1
ATOM 629 C C . LYS A 1 85 ? 0.980 -7.074 -12.564 1.00 96.00 85 LYS A C 1
ATOM 631 O O . LYS A 1 85 ? 1.764 -7.856 -12.037 1.00 96.00 85 LYS A O 1
ATOM 636 N N . TYR A 1 86 ? 1.374 -5.902 -13.061 1.00 96.31 86 TYR A N 1
ATOM 637 C CA . TYR A 1 86 ? 2.790 -5.549 -13.238 1.00 96.31 86 TYR A CA 1
ATOM 638 C C . TYR A 1 86 ? 3.308 -4.471 -12.279 1.00 96.31 86 TYR A C 1
ATOM 640 O O . TYR A 1 86 ? 4.509 -4.205 -12.273 1.00 96.31 86 TYR A O 1
ATOM 648 N N . TYR A 1 87 ? 2.463 -3.866 -11.437 1.00 97.19 87 TYR A N 1
ATOM 649 C CA . TYR A 1 87 ? 2.890 -2.803 -10.521 1.00 97.19 87 TYR A CA 1
ATOM 650 C C . TYR A 1 87 ? 4.040 -3.242 -9.606 1.00 97.19 87 TYR A C 1
ATOM 652 O O . TYR A 1 87 ? 4.989 -2.486 -9.416 1.00 97.19 87 TYR A O 1
ATOM 660 N N . TYR A 1 88 ? 3.996 -4.475 -9.091 1.00 96.88 88 TYR A N 1
ATOM 661 C CA . TYR A 1 88 ? 5.019 -5.049 -8.209 1.00 96.88 88 TYR A CA 1
ATOM 662 C C . TYR A 1 88 ? 6.037 -5.947 -8.923 1.00 96.88 88 TYR A C 1
ATOM 664 O O . TYR A 1 88 ? 6.655 -6.808 -8.292 1.00 96.88 88 TYR A O 1
ATOM 672 N N . PHE A 1 89 ? 6.219 -5.774 -10.235 1.00 95.62 89 PHE A N 1
ATOM 673 C CA . PHE A 1 89 ? 7.174 -6.579 -10.990 1.00 95.62 89 PHE A CA 1
ATOM 674 C C . PHE A 1 89 ? 8.579 -6.521 -10.363 1.00 95.62 89 PHE A C 1
ATOM 676 O O . PHE A 1 89 ? 9.081 -5.449 -10.020 1.00 95.62 89 PHE A O 1
ATOM 683 N N . GLY A 1 90 ? 9.210 -7.686 -10.201 1.00 94.25 90 GLY A N 1
ATOM 684 C CA . GLY A 1 90 ? 10.517 -7.839 -9.552 1.00 94.25 90 GLY A CA 1
ATOM 685 C C . GLY A 1 90 ? 10.469 -8.251 -8.078 1.00 94.25 90 GLY A C 1
ATOM 686 O O . GLY A 1 90 ? 11.480 -8.726 -7.566 1.00 94.25 90 GLY A O 1
ATOM 687 N N . LEU A 1 91 ? 9.314 -8.151 -7.408 1.00 94.69 91 LEU A N 1
ATOM 688 C CA . LEU A 1 91 ? 9.163 -8.667 -6.044 1.00 94.69 91 LEU A CA 1
ATOM 689 C C . LEU A 1 91 ? 9.006 -10.204 -6.039 1.00 94.69 91 LEU A C 1
ATOM 691 O O . LEU A 1 91 ? 8.381 -10.738 -6.957 1.00 94.69 91 LEU A O 1
ATOM 695 N N . PRO A 1 92 ? 9.493 -10.932 -5.009 1.00 86.88 92 PRO A N 1
ATOM 696 C CA . PRO A 1 92 ? 9.543 -12.402 -5.009 1.00 86.88 92 PRO A CA 1
ATOM 697 C C . PRO A 1 92 ? 8.215 -13.116 -5.298 1.00 86.88 92 PRO A C 1
ATOM 699 O O . PRO A 1 92 ? 8.212 -14.150 -5.958 1.00 86.88 92 PRO A O 1
ATOM 702 N N . SER A 1 93 ? 7.090 -12.572 -4.824 1.00 88.50 93 SER A N 1
ATOM 703 C CA . SER A 1 93 ? 5.752 -13.129 -5.061 1.00 88.50 93 SER A CA 1
ATOM 704 C C . SER A 1 93 ? 4.994 -12.467 -6.211 1.00 88.50 93 SER A C 1
ATOM 706 O O . SER A 1 93 ? 3.888 -12.907 -6.508 1.00 88.50 93 SER A O 1
ATOM 708 N N . CYS A 1 94 ? 5.555 -11.416 -6.828 1.00 91.62 94 CYS A N 1
ATOM 709 C CA . CYS A 1 94 ? 4.887 -10.573 -7.829 1.00 91.62 94 CYS A CA 1
ATOM 710 C C . CYS A 1 94 ? 3.403 -10.330 -7.479 1.00 91.62 94 CYS A C 1
ATOM 712 O O . CYS A 1 94 ? 2.520 -10.698 -8.257 1.00 91.62 94 CYS A O 1
ATOM 714 N N . PRO A 1 95 ? 3.111 -9.800 -6.274 1.00 95.88 95 PRO A N 1
ATOM 715 C CA . PRO A 1 95 ? 1.748 -9.766 -5.771 1.00 95.88 95 PRO A CA 1
ATOM 716 C C . PRO A 1 95 ? 0.871 -8.885 -6.661 1.00 95.88 95 PRO A C 1
ATOM 718 O O . PRO A 1 95 ? 1.338 -7.893 -7.221 1.00 95.88 95 PRO A O 1
ATOM 721 N N . ARG A 1 96 ? -0.414 -9.224 -6.770 1.00 97.75 96 ARG A N 1
ATOM 722 C CA . ARG A 1 96 ? -1.368 -8.432 -7.546 1.00 97.75 96 ARG A CA 1
ATOM 723 C C . ARG A 1 96 ? -1.747 -7.171 -6.773 1.00 97.75 96 ARG A C 1
ATOM 725 O O . ARG A 1 96 ? -2.146 -7.259 -5.612 1.00 97.75 96 ARG A O 1
ATOM 732 N N . LEU A 1 97 ? -1.638 -6.000 -7.395 1.00 98.31 97 LEU A N 1
ATOM 733 C CA . LEU A 1 97 ? -2.114 -4.746 -6.809 1.00 98.31 97 LEU A CA 1
ATOM 734 C C . LEU A 1 97 ? -3.650 -4.717 -6.840 1.00 98.31 97 LEU A C 1
ATOM 736 O O . LEU A 1 97 ? -4.270 -4.935 -7.880 1.00 98.31 97 LEU A O 1
ATOM 740 N N . VAL A 1 98 ? -4.256 -4.423 -5.692 1.00 98.12 98 VAL A N 1
ATOM 741 C CA . VAL A 1 98 ? -5.703 -4.212 -5.545 1.00 98.12 98 VAL A CA 1
ATOM 742 C C . VAL A 1 98 ? -6.030 -2.730 -5.686 1.00 98.12 98 VAL A C 1
ATOM 744 O O . VAL A 1 98 ? -6.933 -2.361 -6.433 1.00 98.12 98 VAL A O 1
ATOM 747 N N . ALA A 1 99 ? -5.298 -1.877 -4.966 1.00 98.00 99 ALA A N 1
ATOM 748 C CA . ALA A 1 99 ? -5.497 -0.433 -4.965 1.00 98.00 99 ALA A CA 1
ATOM 749 C C . ALA A 1 99 ? -4.277 0.299 -4.397 1.00 98.00 99 ALA A C 1
ATOM 751 O O . ALA A 1 99 ? -3.537 -0.257 -3.589 1.00 98.00 99 ALA A O 1
ATOM 752 N N . ARG A 1 100 ? -4.104 1.575 -4.750 1.00 98.12 100 ARG A N 1
ATOM 753 C CA . ARG A 1 100 ? -3.139 2.473 -4.101 1.00 98.12 100 ARG A CA 1
ATOM 754 C C . ARG A 1 100 ? -3.711 3.877 -3.969 1.00 98.12 100 ARG A C 1
ATOM 756 O O . ARG A 1 100 ? -4.396 4.359 -4.867 1.00 98.12 100 ARG A O 1
ATOM 763 N N . SER A 1 101 ? -3.413 4.558 -2.866 1.00 98.06 101 SER A N 1
ATOM 764 C CA . SER A 1 101 ? -3.912 5.917 -2.605 1.00 98.06 101 SER A CA 1
ATOM 765 C C . SER A 1 101 ? -3.422 6.932 -3.643 1.00 98.06 101 SER A C 1
ATOM 767 O O . SER A 1 101 ? -4.065 7.948 -3.872 1.00 98.06 101 SER A O 1
ATOM 769 N N . SER A 1 102 ? -2.287 6.654 -4.286 1.00 96.81 102 SER A N 1
ATOM 770 C CA . SER A 1 102 ? -1.681 7.508 -5.306 1.00 96.81 102 SER A CA 1
ATOM 771 C C . SER A 1 102 ? -2.225 7.285 -6.721 1.00 96.81 102 SER A C 1
ATOM 773 O O . SER A 1 102 ? -1.748 7.943 -7.640 1.00 96.81 102 SER A O 1
ATOM 775 N N . SER A 1 103 ? -3.196 6.382 -6.943 1.00 94.50 103 SER A N 1
ATOM 776 C CA . SER A 1 103 ? -3.647 6.013 -8.301 1.00 94.50 103 SER A CA 1
ATOM 777 C C . SER A 1 103 ? -4.063 7.205 -9.163 1.00 94.50 103 SER A C 1
ATOM 779 O O . SER A 1 103 ? -3.755 7.226 -10.350 1.00 94.50 103 SER A O 1
ATOM 781 N N . LEU A 1 104 ? -4.718 8.207 -8.568 1.00 92.81 104 LEU A N 1
ATOM 782 C CA . LEU A 1 104 ? -5.189 9.392 -9.292 1.00 92.81 104 LEU A CA 1
ATOM 783 C C . LEU A 1 104 ? -4.155 10.522 -9.373 1.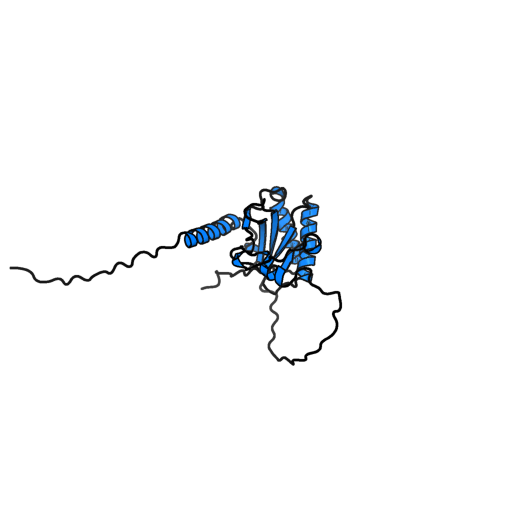00 92.81 104 LEU A C 1
ATOM 785 O O . LEU A 1 104 ? -4.242 11.354 -10.270 1.00 92.81 104 LEU A O 1
ATOM 789 N N . THR A 1 105 ? -3.197 10.577 -8.445 1.00 93.69 105 THR A N 1
ATOM 790 C CA . THR A 1 105 ? -2.204 11.663 -8.376 1.00 93.69 105 THR A CA 1
ATOM 791 C C . THR A 1 105 ? -0.908 11.315 -9.098 1.00 93.69 105 THR A C 1
ATOM 793 O O . THR A 1 105 ? -0.263 12.191 -9.666 1.00 93.69 105 THR A O 1
ATOM 796 N N . ILE A 1 106 ? -0.535 10.035 -9.104 1.00 94.31 106 ILE A N 1
ATOM 797 C CA . ILE A 1 106 ? 0.677 9.508 -9.728 1.00 94.31 106 ILE A CA 1
ATOM 798 C C . ILE A 1 106 ? 0.251 8.354 -10.645 1.00 94.31 106 ILE A C 1
ATOM 800 O O . ILE A 1 106 ? 0.088 7.222 -10.179 1.00 94.31 106 ILE A O 1
ATOM 804 N N . PRO A 1 107 ? 0.032 8.606 -11.946 1.00 93.50 107 PRO A N 1
ATOM 805 C CA . PRO A 1 107 ? -0.315 7.555 -12.894 1.00 93.50 10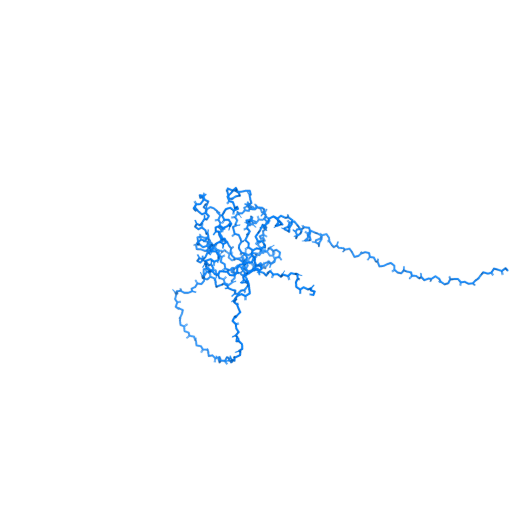7 PRO A CA 1
ATOM 806 C C . PRO A 1 107 ? 0.796 6.507 -13.004 1.00 93.50 107 PRO A C 1
ATOM 808 O O . PRO A 1 107 ? 1.981 6.842 -13.045 1.00 93.50 107 PRO A O 1
ATOM 811 N N . TRP A 1 108 ? 0.422 5.230 -13.082 1.00 95.06 108 TRP A N 1
ATOM 812 C CA . TRP A 1 108 ? 1.388 4.175 -13.377 1.00 95.06 108 TRP A CA 1
ATOM 813 C C . TRP A 1 108 ? 1.746 4.199 -14.862 1.00 95.06 108 TRP A C 1
ATOM 815 O O . T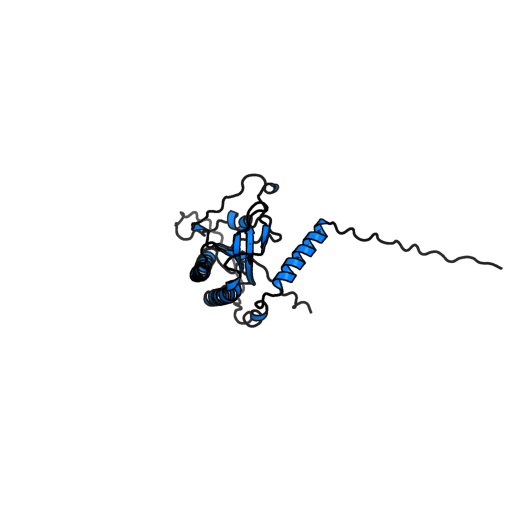RP A 1 108 ? 0.872 4.286 -15.726 1.00 95.06 108 TRP A O 1
ATOM 825 N N . LYS A 1 109 ? 3.042 4.109 -15.158 1.00 93.19 109 LYS A N 1
ATOM 826 C CA . LYS A 1 109 ? 3.545 4.032 -16.526 1.00 93.19 109 LYS A CA 1
ATOM 827 C C . LYS A 1 109 ? 3.751 2.571 -16.900 1.00 93.19 109 LYS A C 1
ATOM 829 O O . LYS A 1 109 ? 4.596 1.904 -16.308 1.00 93.19 109 LYS A O 1
ATOM 834 N N . GLU A 1 110 ? 3.001 2.105 -17.894 1.00 92.06 110 GLU A N 1
ATOM 835 C CA . GLU A 1 110 ? 3.164 0.754 -18.429 1.00 92.06 110 GLU A CA 1
ATOM 836 C C . GLU A 1 110 ? 4.601 0.560 -18.956 1.00 92.06 110 GLU A C 1
ATOM 838 O O . GLU A 1 110 ? 5.063 1.373 -19.768 1.00 92.06 110 GLU A O 1
ATOM 843 N N . PRO A 1 111 ? 5.330 -0.477 -18.497 1.00 89.56 111 PRO A N 1
ATOM 844 C CA . PRO A 1 111 ? 6.637 -0.819 -19.036 1.00 89.56 111 PRO A CA 1
ATOM 845 C C . PRO A 1 111 ? 6.566 -1.139 -20.530 1.00 89.56 111 PRO A C 1
ATOM 847 O O . PRO A 1 111 ? 5.644 -1.800 -21.003 1.00 89.56 111 PRO A O 1
ATOM 850 N N . THR A 1 112 ? 7.567 -0.685 -21.280 1.00 90.75 112 THR A N 1
ATOM 851 C CA . THR A 1 112 ? 7.691 -0.942 -22.719 1.00 90.75 112 THR A CA 1
ATOM 852 C C . THR A 1 112 ? 8.789 -1.961 -22.988 1.00 90.75 112 THR A C 1
ATOM 854 O O . THR A 1 112 ? 9.855 -1.870 -22.384 1.00 90.75 112 THR A O 1
ATOM 857 N N . GLY A 1 113 ? 8.575 -2.849 -23.959 1.00 91.88 113 GLY A N 1
ATOM 858 C CA . GLY A 1 113 ? 9.565 -3.840 -24.390 1.00 91.88 113 GLY A CA 1
ATOM 859 C C . GLY A 1 113 ? 9.283 -5.254 -23.866 1.00 91.88 113 GLY A C 1
ATOM 860 O O . GLY A 1 113 ? 8.183 -5.515 -23.380 1.00 91.88 113 GLY A O 1
ATOM 861 N N . PRO A 1 114 ? 10.245 -6.182 -24.010 1.00 91.75 114 PRO A N 1
ATOM 862 C CA . PRO A 1 114 ? 10.142 -7.539 -23.471 1.00 91.75 114 PRO A CA 1
ATOM 863 C C . PRO A 1 114 ? 10.114 -7.545 -21.936 1.00 91.75 114 PRO A C 1
ATOM 865 O O . PRO A 1 114 ? 10.787 -6.723 -21.307 1.00 91.75 114 PRO A O 1
ATOM 868 N N . GLU A 1 115 ? 9.392 -8.485 -21.320 1.00 87.88 115 GLU A N 1
ATOM 869 C CA . GLU A 1 115 ? 9.249 -8.562 -19.855 1.00 87.88 115 GLU A CA 1
ATOM 870 C C . GLU A 1 115 ? 10.600 -8.702 -19.130 1.00 87.88 115 GLU A C 1
ATOM 872 O O . GLU A 1 115 ? 10.772 -8.218 -18.012 1.00 87.88 115 GLU A O 1
ATOM 877 N N . GLU A 1 116 ? 11.611 -9.294 -19.770 1.00 90.00 116 GLU A N 1
ATOM 878 C CA . GLU A 1 116 ? 12.958 -9.444 -19.212 1.00 90.00 116 GLU A CA 1
ATOM 879 C C . GLU A 1 116 ? 13.634 -8.095 -18.930 1.00 90.00 116 GLU A C 1
ATOM 881 O O . GLU A 1 116 ? 14.459 -7.993 -18.009 1.00 90.00 116 GLU A O 1
ATOM 886 N N . SER A 1 117 ? 13.257 -7.076 -19.711 1.00 90.06 117 SER A N 1
ATOM 887 C CA . SER A 1 117 ? 13.749 -5.699 -19.629 1.00 90.06 117 SER A CA 1
ATOM 888 C C . SER A 1 117 ? 12.944 -4.813 -18.679 1.00 90.06 117 SER A C 1
ATOM 890 O O . SER A 1 117 ? 13.323 -3.664 -18.452 1.00 90.06 117 SER A O 1
ATOM 892 N N . PHE A 1 118 ? 11.850 -5.322 -18.102 1.00 93.06 118 PHE A N 1
ATOM 893 C CA . PHE A 1 118 ? 11.037 -4.533 -17.185 1.00 93.06 118 PHE A CA 1
ATOM 894 C C . PHE A 1 118 ? 11.840 -4.156 -15.932 1.00 93.06 118 PHE A C 1
ATOM 896 O O . PHE A 1 118 ? 12.568 -4.991 -15.375 1.00 93.06 118 PHE A O 1
ATOM 903 N N . PRO A 1 119 ? 11.708 -2.904 -15.458 1.00 91.75 119 PRO A N 1
ATOM 904 C CA . PRO A 1 119 ? 12.386 -2.466 -14.251 1.00 91.75 119 PRO A CA 1
ATOM 905 C C . PRO A 1 119 ? 11.847 -3.252 -13.050 1.00 91.75 119 PRO A C 1
ATOM 907 O O . PRO A 1 119 ? 10.639 -3.424 -12.887 1.00 91.75 119 PRO A O 1
ATOM 910 N N . ARG A 1 120 ? 12.756 -3.753 -12.209 1.00 94.44 120 ARG A N 1
ATOM 911 C CA . ARG A 1 120 ? 12.424 -4.626 -11.076 1.00 94.44 120 ARG A CA 1
ATOM 912 C C . ARG A 1 120 ? 12.376 -3.815 -9.793 1.00 94.44 120 ARG A C 1
ATOM 914 O O . ARG A 1 120 ? 13.391 -3.248 -9.392 1.00 94.44 120 ARG A O 1
ATOM 921 N N . LYS A 1 121 ? 11.213 -3.777 -9.144 1.00 95.19 121 LYS A N 1
ATOM 922 C CA . LYS A 1 121 ? 11.085 -3.192 -7.810 1.00 95.19 121 LYS A CA 1
ATOM 923 C C . LYS A 1 121 ? 11.863 -4.008 -6.781 1.00 95.19 121 LYS A C 1
ATOM 925 O O . LYS A 1 121 ? 12.086 -5.205 -6.950 1.00 95.19 121 LYS A O 1
ATOM 930 N N . GLN A 1 122 ? 12.229 -3.345 -5.695 1.00 94.88 122 GLN A N 1
ATOM 931 C CA . GLN A 1 122 ? 12.859 -3.925 -4.520 1.00 94.88 122 GLN A CA 1
ATOM 932 C C . GLN A 1 122 ? 12.128 -3.494 -3.251 1.00 94.88 122 GLN A C 1
ATOM 934 O O . GLN A 1 122 ? 11.451 -2.462 -3.222 1.00 94.88 122 GLN A O 1
ATOM 939 N N . LEU A 1 123 ? 12.283 -4.315 -2.213 1.00 93.69 123 LEU A N 1
ATOM 940 C CA . LEU A 1 123 ? 11.830 -4.027 -0.858 1.00 93.69 123 LEU A CA 1
ATOM 941 C C . LEU A 1 123 ? 13.020 -3.634 0.011 1.00 93.69 123 LEU A C 1
ATOM 943 O O . LEU A 1 123 ? 14.114 -4.178 -0.130 1.00 93.69 123 LEU A O 1
ATOM 947 N N . GLY A 1 124 ? 12.772 -2.750 0.965 1.00 91.06 124 GLY A N 1
ATOM 948 C CA . GLY A 1 124 ? 13.715 -2.418 2.022 1.00 91.06 124 GLY A CA 1
ATOM 949 C C . GLY A 1 124 ? 13.011 -1.889 3.271 1.00 91.06 124 GLY A C 1
ATOM 950 O O . GLY A 1 124 ? 11.779 -1.873 3.333 1.00 91.06 124 GLY A O 1
ATOM 951 N N . PRO A 1 125 ? 13.774 -1.460 4.288 1.00 89.69 125 PRO A N 1
ATOM 952 C CA . PRO A 1 125 ? 13.204 -0.937 5.525 1.00 89.69 125 PRO A CA 1
ATOM 953 C C . PRO A 1 125 ? 12.427 0.366 5.288 1.00 89.69 125 PRO A C 1
ATOM 955 O O . PRO A 1 125 ? 12.995 1.351 4.821 1.00 89.69 125 PRO A O 1
ATOM 958 N N . GLY A 1 126 ? 11.139 0.396 5.650 1.00 86.81 126 GLY A N 1
ATOM 959 C CA . GLY A 1 126 ? 10.315 1.614 5.601 1.00 86.81 126 GLY A CA 1
ATOM 960 C C . GLY A 1 126 ? 10.458 2.513 6.838 1.00 86.81 126 GLY A C 1
ATOM 961 O O . GLY A 1 126 ? 9.962 3.635 6.855 1.00 86.81 126 GLY A O 1
ATOM 962 N N . THR A 1 127 ? 11.141 2.031 7.879 1.00 85.06 127 THR A N 1
ATOM 963 C CA . THR A 1 127 ? 11.277 2.696 9.187 1.00 85.06 127 THR A CA 1
ATOM 964 C C . THR A 1 127 ? 12.292 3.836 9.205 1.00 85.06 127 THR A C 1
ATOM 966 O O . THR A 1 127 ? 12.248 4.664 10.112 1.00 85.06 127 THR A O 1
ATOM 969 N N . ASN A 1 128 ? 13.161 3.937 8.194 1.00 87.25 128 ASN A N 1
ATOM 970 C CA . ASN A 1 128 ? 14.110 5.044 8.017 1.00 87.25 128 ASN A CA 1
ATOM 971 C C . ASN A 1 128 ? 13.406 6.304 7.467 1.00 87.25 128 ASN A C 1
ATOM 973 O O . ASN A 1 128 ? 13.835 6.901 6.478 1.00 87.25 128 ASN A O 1
ATOM 977 N N . HIS A 1 129 ? 12.283 6.673 8.083 1.00 92.94 129 HIS A N 1
ATOM 978 C CA . HIS A 1 129 ? 11.383 7.739 7.664 1.00 92.94 129 HIS A CA 1
ATOM 979 C C . HIS A 1 129 ? 10.638 8.342 8.872 1.00 92.94 129 HIS A C 1
ATOM 981 O O . HIS A 1 129 ? 10.531 7.699 9.916 1.00 92.94 129 HIS A O 1
ATOM 987 N N . ALA A 1 130 ? 10.071 9.548 8.732 1.00 94.19 130 ALA A N 1
ATOM 988 C CA . ALA A 1 130 ? 9.325 10.242 9.792 1.00 94.19 130 ALA A CA 1
ATOM 989 C C . ALA A 1 130 ? 8.104 9.455 10.314 1.00 94.19 130 ALA A C 1
ATOM 991 O O . ALA A 1 130 ? 7.664 9.665 11.442 1.00 94.19 130 ALA A O 1
ATOM 992 N N . ILE A 1 131 ? 7.592 8.504 9.525 1.00 95.38 131 ILE A N 1
ATOM 993 C CA . ILE A 1 131 ? 6.528 7.579 9.939 1.00 95.38 131 ILE A CA 1
ATOM 99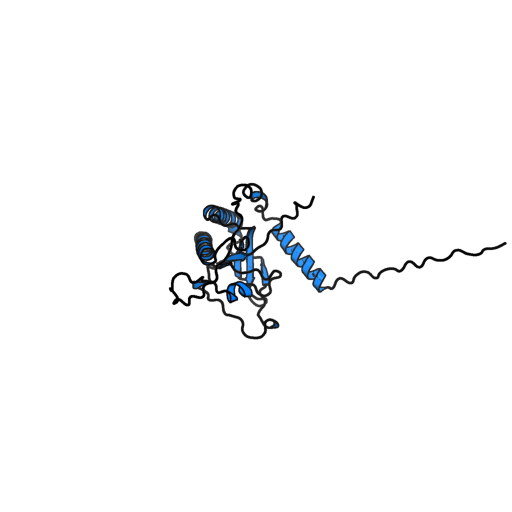4 C C . ILE A 1 131 ? 6.995 6.522 10.951 1.00 95.38 131 ILE A C 1
ATOM 996 O O . ILE A 1 131 ? 6.180 6.037 11.729 1.00 95.38 131 ILE A O 1
ATOM 1000 N N . GLY A 1 132 ? 8.290 6.189 10.992 1.00 93.94 132 GLY A N 1
ATOM 1001 C CA . GLY A 1 132 ? 8.836 5.145 11.865 1.00 93.94 132 GLY A CA 1
ATOM 1002 C C . GLY A 1 132 ? 8.482 5.343 13.347 1.00 93.94 132 GLY A C 1
ATOM 1003 O O . GLY A 1 132 ? 7.885 4.447 13.940 1.00 93.94 132 GLY A O 1
ATOM 1004 N N . PRO A 1 133 ? 8.757 6.518 13.949 1.00 94.62 133 PRO A N 1
ATOM 1005 C CA . PRO A 1 133 ? 8.436 6.791 15.353 1.00 94.62 133 PRO A CA 1
ATOM 1006 C C . PRO A 1 133 ? 6.946 6.720 15.720 1.00 94.62 133 PRO A C 1
ATOM 1008 O O . PRO A 1 133 ? 6.616 6.487 16.883 1.00 94.62 133 PRO A O 1
ATOM 1011 N N . VAL A 1 134 ? 6.040 6.935 14.761 1.00 95.38 134 VAL A N 1
ATOM 1012 C CA . VAL A 1 134 ? 4.581 6.927 14.992 1.00 95.38 134 VAL A CA 1
ATOM 1013 C C . VAL A 1 134 ? 3.901 5.648 14.501 1.00 95.38 134 VAL A C 1
ATOM 1015 O O . VAL A 1 134 ? 2.700 5.479 14.721 1.00 95.38 134 VAL A O 1
ATOM 1018 N N . TRP A 1 135 ? 4.657 4.741 13.872 1.00 95.38 135 TRP A N 1
ATOM 1019 C CA . TRP A 1 135 ? 4.129 3.585 13.154 1.00 95.38 135 TRP A CA 1
ATOM 1020 C C . TRP A 1 135 ? 3.222 2.707 14.010 1.00 95.38 135 TRP A C 1
ATOM 1022 O O . TRP A 1 135 ? 2.120 2.414 13.576 1.00 95.38 135 TRP A O 1
ATOM 1032 N N . GLU A 1 136 ? 3.617 2.353 15.236 1.00 94.00 136 GLU A N 1
ATOM 1033 C CA . GLU A 1 136 ? 2.824 1.457 16.098 1.00 94.00 136 GLU A CA 1
ATOM 1034 C C . GLU A 1 136 ? 1.399 1.995 16.340 1.00 94.00 136 GLU A C 1
ATOM 1036 O O . GLU A 1 136 ? 0.410 1.293 16.146 1.00 94.00 136 GLU A O 1
ATOM 1041 N N . LYS A 1 137 ? 1.270 3.281 16.694 1.00 94.44 137 LYS A N 1
ATOM 1042 C CA . LYS A 1 137 ? -0.043 3.907 16.938 1.00 94.44 137 LYS A CA 1
ATOM 1043 C C . LYS A 1 137 ? -0.853 4.051 15.651 1.00 94.44 137 LYS A C 1
ATOM 1045 O O . LYS A 1 137 ? -2.077 3.924 15.662 1.00 94.44 137 LYS A O 1
ATOM 1050 N N . LEU A 1 138 ? -0.173 4.355 14.550 1.00 96.50 138 LEU A N 1
ATOM 1051 C CA . LEU A 1 138 ? -0.794 4.498 13.241 1.00 96.50 138 LEU A CA 1
ATOM 1052 C C . LEU A 1 138 ? -1.283 3.145 12.705 1.00 96.50 138 LEU A C 1
ATOM 1054 O O . LEU A 1 138 ? -2.386 3.074 12.167 1.00 96.50 138 LEU A O 1
ATOM 1058 N N . ALA A 1 139 ? -0.513 2.077 12.905 1.00 96.75 139 ALA A N 1
ATOM 1059 C CA . ALA A 1 139 ? -0.879 0.717 12.547 1.00 96.75 139 ALA A CA 1
ATOM 1060 C C . ALA A 1 139 ? -2.160 0.296 13.278 1.00 96.75 139 ALA A C 1
ATOM 1062 O O . ALA A 1 139 ? -3.107 -0.133 12.624 1.00 96.75 139 ALA A O 1
ATOM 1063 N N . ASP A 1 140 ? -2.261 0.535 14.591 1.00 96.94 140 ASP A N 1
ATOM 1064 C CA . ASP A 1 140 ? -3.489 0.274 15.359 1.00 96.94 140 ASP A CA 1
ATOM 1065 C C . ASP A 1 140 ? -4.705 1.025 14.788 1.00 96.94 140 ASP A C 1
ATOM 1067 O O . ASP A 1 140 ? -5.789 0.456 14.621 1.00 96.94 140 ASP A O 1
ATOM 1071 N N . ALA A 1 141 ? -4.539 2.308 14.450 1.00 97.69 141 ALA A N 1
ATOM 1072 C CA . ALA A 1 141 ? -5.605 3.114 13.858 1.00 97.69 141 ALA A CA 1
ATOM 1073 C C . ALA A 1 141 ? -6.041 2.578 12.483 1.00 97.69 141 ALA A C 1
ATOM 1075 O O . ALA A 1 141 ? -7.239 2.509 12.195 1.00 97.69 141 ALA A O 1
ATOM 1076 N N . ILE A 1 142 ? -5.083 2.155 11.654 1.00 98.19 142 ILE A N 1
ATOM 1077 C CA . ILE A 1 142 ? -5.347 1.554 10.345 1.00 98.19 142 ILE A CA 1
ATOM 1078 C C . ILE A 1 142 ? -6.068 0.215 10.506 1.00 98.19 142 ILE A C 1
ATOM 1080 O O . ILE A 1 142 ? -7.071 -0.005 9.835 1.00 98.19 142 ILE A O 1
ATOM 1084 N N . LEU A 1 143 ? -5.639 -0.655 11.421 1.00 97.88 143 LEU A N 1
ATOM 1085 C CA . LEU A 1 143 ? -6.300 -1.940 11.669 1.00 97.88 143 LEU A CA 1
ATOM 1086 C C . LEU A 1 143 ? -7.747 -1.766 12.143 1.00 97.88 143 LEU A C 1
ATOM 1088 O O . LEU A 1 143 ? -8.644 -2.473 11.676 1.00 97.88 143 LEU A O 1
ATOM 1092 N N . ASN A 1 144 ? -7.999 -0.788 13.016 1.00 97.88 144 ASN A N 1
ATOM 1093 C CA . ASN A 1 144 ? -9.354 -0.442 13.442 1.00 97.88 144 ASN A CA 1
ATOM 1094 C C . ASN A 1 144 ? -10.218 0.028 12.264 1.00 97.88 144 ASN A C 1
ATOM 1096 O O . ASN A 1 144 ? -11.367 -0.403 12.135 1.00 97.88 144 ASN A O 1
ATOM 1100 N N . LEU A 1 145 ? -9.662 0.858 11.377 1.00 98.31 145 LEU A N 1
ATOM 1101 C CA . LEU A 1 145 ? -10.337 1.296 10.156 1.00 98.31 145 LEU A CA 1
ATOM 1102 C C . LEU A 1 145 ? -10.632 0.117 9.216 1.00 98.31 145 LEU A C 1
ATOM 1104 O O . LEU A 1 145 ? -11.766 -0.019 8.762 1.00 98.31 145 LEU A O 1
ATOM 1108 N N . LEU A 1 146 ? -9.660 -0.765 8.959 1.00 98.00 146 LEU A N 1
ATOM 1109 C CA . LEU A 1 146 ? -9.857 -1.961 8.129 1.00 98.00 146 LEU A CA 1
ATOM 1110 C C . LEU A 1 146 ? -10.968 -2.857 8.698 1.00 98.00 146 LEU A C 1
ATOM 1112 O O . LEU A 1 146 ? -11.814 -3.349 7.950 1.00 98.00 146 LEU A O 1
ATOM 1116 N N . GLY A 1 147 ? -11.016 -3.012 10.025 1.00 97.31 147 GLY A N 1
ATOM 1117 C CA . GLY A 1 147 ? -12.082 -3.734 10.717 1.00 97.31 147 GLY A CA 1
ATOM 1118 C C . GLY A 1 147 ? -13.456 -3.069 10.580 1.00 97.31 147 GLY A C 1
ATOM 1119 O O . GLY A 1 147 ? -14.447 -3.762 10.341 1.00 97.31 147 GLY A O 1
ATOM 1120 N N . ALA A 1 148 ? -13.530 -1.741 10.694 1.00 97.88 148 ALA A N 1
ATOM 1121 C CA . ALA A 1 148 ? -14.768 -0.979 10.519 1.00 97.88 148 ALA A CA 1
ATOM 1122 C C . ALA A 1 148 ? -15.293 -1.045 9.073 1.00 97.88 148 ALA A C 1
ATOM 1124 O O . ALA A 1 148 ? -16.495 -1.191 8.852 1.00 97.88 148 ALA A O 1
ATOM 1125 N N . GLU A 1 149 ? -14.389 -1.021 8.091 1.00 98.00 149 GLU A N 1
ATOM 1126 C CA . GLU A 1 149 ? -14.702 -1.170 6.665 1.00 98.00 149 GLU A CA 1
ATOM 1127 C C . GLU A 1 149 ? -14.955 -2.630 6.248 1.00 98.00 149 GLU A C 1
ATOM 1129 O O . GLU A 1 149 ? -15.273 -2.880 5.085 1.00 98.00 149 GLU A O 1
ATOM 1134 N N . LYS A 1 150 ? -14.852 -3.585 7.188 1.00 97.19 150 LYS A N 1
ATOM 1135 C CA . LYS A 1 150 ? -15.030 -5.032 6.975 1.00 97.19 150 LYS A CA 1
ATOM 1136 C C . LYS A 1 150 ? -14.108 -5.595 5.885 1.00 97.19 150 LYS A C 1
ATOM 1138 O O . LYS A 1 150 ? -14.511 -6.462 5.114 1.00 97.19 150 LYS A O 1
ATOM 1143 N N . VAL A 1 151 ? -12.875 -5.101 5.825 1.00 97.19 151 VAL A N 1
ATOM 1144 C CA . VAL A 1 151 ? -11.860 -5.583 4.884 1.00 97.19 151 VAL A CA 1
ATOM 1145 C C . VAL A 1 151 ? -11.243 -6.877 5.409 1.00 97.19 151 VAL A C 1
ATOM 1147 O O . VAL A 1 151 ? -10.766 -6.924 6.543 1.00 97.19 151 VAL A O 1
ATOM 1150 N N . ALA A 1 152 ? -11.223 -7.920 4.577 1.00 95.75 152 ALA A N 1
ATOM 1151 C CA . ALA A 1 152 ? -10.511 -9.163 4.857 1.00 95.75 152 ALA A CA 1
ATOM 1152 C C . ALA A 1 152 ? -9.009 -8.983 4.567 1.00 95.75 152 ALA A C 1
ATOM 1154 O O . ALA A 1 152 ? -8.515 -9.299 3.486 1.00 95.75 152 ALA A O 1
ATOM 1155 N N . TRP A 1 153 ? -8.290 -8.397 5.524 1.00 96.00 153 TRP A N 1
ATOM 1156 C CA . TRP A 1 153 ? -6.846 -8.171 5.435 1.00 96.00 153 TRP A CA 1
ATOM 1157 C C . TRP A 1 153 ? -6.054 -9.345 6.036 1.00 96.00 153 TRP A C 1
ATOM 1159 O O . TRP A 1 153 ? -6.544 -10.056 6.913 1.00 96.00 153 TRP A O 1
ATOM 1169 N N . THR A 1 154 ? -4.818 -9.534 5.572 1.00 94.81 154 THR A N 1
ATOM 1170 C CA . THR A 1 154 ? -3.912 -10.620 5.991 1.00 94.81 154 THR A CA 1
ATOM 1171 C C . THR A 1 154 ? -2.583 -10.126 6.563 1.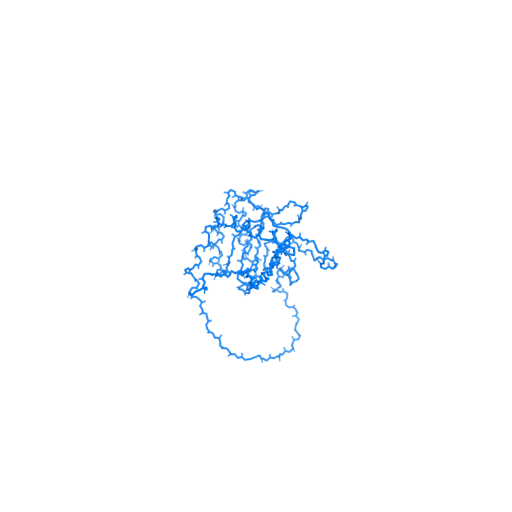00 94.81 154 THR A C 1
ATOM 1173 O O . THR A 1 154 ? -1.950 -10.843 7.331 1.00 94.81 154 THR A O 1
ATOM 1176 N N . SER A 1 155 ? -2.114 -8.939 6.163 1.00 94.94 155 SER A N 1
ATOM 1177 C CA . SER A 1 155 ? -0.906 -8.308 6.718 1.00 94.94 155 SER A CA 1
ATOM 1178 C C . SER A 1 155 ? -1.008 -6.782 6.685 1.00 94.94 155 SER A C 1
ATOM 1180 O O . SER A 1 155 ? -1.794 -6.228 5.913 1.00 94.94 155 SER A O 1
ATOM 1182 N N . LEU A 1 156 ? -0.221 -6.111 7.526 1.00 96.75 156 LEU A N 1
ATOM 1183 C CA . LEU A 1 156 ? -0.068 -4.659 7.543 1.00 96.75 156 LEU A CA 1
ATOM 1184 C C . LEU A 1 156 ? 1.387 -4.326 7.859 1.00 96.75 156 LEU A C 1
ATOM 1186 O O . LEU A 1 156 ? 1.860 -4.580 8.967 1.00 96.75 156 LEU A O 1
ATOM 1190 N N . ASP A 1 157 ? 2.063 -3.727 6.886 1.00 95.56 157 ASP A N 1
ATOM 1191 C CA . ASP A 1 157 ? 3.516 -3.634 6.873 1.00 95.56 157 ASP A CA 1
ATOM 1192 C C . ASP A 1 157 ? 3.955 -2.203 6.531 1.00 95.56 157 ASP A C 1
ATOM 1194 O O . ASP A 1 157 ? 3.335 -1.540 5.700 1.00 95.56 157 ASP A O 1
ATOM 1198 N N . LEU A 1 158 ? 5.042 -1.726 7.144 1.00 96.56 158 LEU A N 1
ATOM 1199 C CA . LEU A 1 158 ? 5.715 -0.485 6.751 1.00 96.56 158 LEU A CA 1
ATOM 1200 C C . LEU A 1 158 ? 7.011 -0.837 6.022 1.00 96.56 158 LEU A C 1
ATOM 1202 O O . LEU A 1 158 ? 8.000 -1.240 6.639 1.00 96.56 158 LEU A O 1
ATOM 1206 N N . VAL A 1 159 ? 7.010 -0.674 4.704 1.00 95.94 159 VAL A N 1
ATOM 1207 C CA . VAL A 1 159 ? 8.109 -1.103 3.830 1.00 95.94 159 VAL A CA 1
ATOM 1208 C C . VAL A 1 159 ? 8.575 0.035 2.936 1.00 95.94 159 VAL A C 1
ATOM 1210 O O . VAL A 1 159 ? 7.801 0.907 2.564 1.00 95.94 159 VAL A O 1
ATOM 1213 N N . GLY A 1 160 ? 9.856 0.036 2.588 1.00 95.69 160 GLY A N 1
ATOM 1214 C CA . GLY A 1 160 ? 10.377 0.843 1.493 1.00 95.69 160 GLY A CA 1
ATOM 1215 C C . GLY A 1 160 ? 10.177 0.091 0.182 1.00 95.69 160 GLY A C 1
ATOM 1216 O O . GLY A 1 160 ? 10.626 -1.049 0.078 1.00 95.69 160 GLY A O 1
ATOM 1217 N N . ILE A 1 161 ? 9.536 0.707 -0.812 1.00 95.31 161 ILE A N 1
ATOM 1218 C CA . ILE A 1 161 ? 9.355 0.135 -2.154 1.00 95.31 161 ILE A CA 1
ATOM 1219 C C . ILE A 1 161 ? 9.901 1.113 -3.194 1.00 95.31 161 ILE A C 1
ATOM 1221 O O . ILE A 1 161 ? 9.622 2.309 -3.152 1.00 95.31 161 ILE A O 1
ATOM 1225 N N . GLY A 1 162 ? 10.673 0.613 -4.152 1.00 94.81 162 GLY A N 1
ATOM 1226 C CA . GLY A 1 162 ? 11.292 1.444 -5.186 1.00 94.81 162 GLY A CA 1
ATOM 1227 C C . GLY A 1 162 ? 12.149 0.624 -6.138 1.00 94.81 162 GLY A C 1
ATOM 1228 O O . GLY A 1 162 ? 12.034 -0.600 -6.165 1.00 94.81 162 GLY A O 1
ATOM 1229 N N . PHE A 1 163 ? 12.987 1.292 -6.924 1.00 93.94 163 PHE A N 1
ATOM 1230 C CA . PHE A 1 163 ? 13.946 0.655 -7.826 1.00 93.94 163 PHE A CA 1
ATOM 1231 C C . PHE A 1 163 ? 15.365 0.665 -7.217 1.00 93.94 163 PHE A C 1
ATOM 1233 O O . PHE A 1 163 ? 15.637 1.505 -6.363 1.00 93.94 163 PHE A O 1
ATOM 1240 N N . PRO A 1 164 ? 16.273 -0.249 -7.623 1.00 84.50 164 PRO A N 1
ATOM 1241 C CA . PRO A 1 164 ? 17.564 -0.486 -6.954 1.00 84.50 164 PRO A CA 1
ATOM 1242 C C . PRO A 1 164 ? 18.508 0.726 -6.892 1.00 84.50 164 PRO A C 1
ATOM 1244 O O . PRO A 1 164 ? 19.410 0.765 -6.062 1.00 84.50 164 PRO A O 1
ATOM 1247 N N . GLU A 1 165 ? 18.316 1.699 -7.781 1.00 84.38 165 GLU A N 1
ATOM 1248 C CA . GLU A 1 165 ? 19.153 2.900 -7.917 1.00 84.38 165 GLU A CA 1
ATOM 1249 C C . GLU A 1 165 ? 18.473 4.158 -7.350 1.00 84.38 165 GLU A C 1
ATOM 1251 O O . GLU A 1 165 ? 19.029 5.254 -7.390 1.00 84.38 165 GLU A O 1
ATOM 1256 N N . GLU A 1 166 ? 17.270 4.005 -6.795 1.00 87.88 166 GLU A N 1
ATOM 1257 C CA . GLU A 1 166 ? 16.466 5.087 -6.245 1.00 87.88 166 GLU A CA 1
ATOM 1258 C C . GLU A 1 166 ? 16.313 4.931 -4.731 1.00 87.88 166 GLU A C 1
ATOM 1260 O O . GLU A 1 166 ? 16.347 3.831 -4.173 1.00 87.88 166 GLU A O 1
ATOM 1265 N N . LYS A 1 167 ? 16.090 6.051 -4.037 1.00 88.50 167 LYS A N 1
ATOM 1266 C CA . LYS A 1 167 ? 15.675 5.994 -2.636 1.00 88.50 167 LYS A CA 1
ATOM 1267 C C . LYS A 1 167 ? 14.315 5.297 -2.566 1.00 88.50 167 LYS A C 1
ATOM 1269 O O . LYS A 1 167 ? 13.346 5.777 -3.147 1.00 88.50 167 LYS A O 1
ATOM 1274 N N . LEU A 1 168 ? 14.241 4.198 -1.816 1.00 92.12 168 LEU A N 1
ATOM 1275 C CA . LEU A 1 168 ? 12.985 3.481 -1.610 1.00 92.12 168 LEU A CA 1
ATOM 1276 C C . LEU A 1 168 ? 11.975 4.383 -0.891 1.00 92.12 168 LEU A C 1
ATOM 1278 O O . LEU A 1 168 ? 12.280 4.958 0.158 1.00 92.12 168 LEU A O 1
ATOM 1282 N N . ALA A 1 169 ? 10.775 4.492 -1.457 1.00 94.12 169 ALA A N 1
ATOM 1283 C CA . ALA A 1 169 ? 9.705 5.285 -0.879 1.00 94.12 169 ALA A CA 1
ATOM 1284 C C . ALA A 1 169 ? 9.029 4.494 0.253 1.00 94.12 169 ALA A C 1
ATOM 1286 O O . ALA A 1 169 ? 8.698 3.322 0.051 1.00 94.12 169 ALA A O 1
ATOM 1287 N N . PRO A 1 170 ? 8.820 5.091 1.437 1.00 96.50 170 PRO A N 1
ATOM 1288 C CA . PRO A 1 170 ? 8.060 4.456 2.506 1.00 96.50 170 PRO A CA 1
ATOM 1289 C C . PRO A 1 170 ? 6.592 4.278 2.089 1.00 96.50 170 PRO A C 1
ATOM 1291 O O . PRO A 1 170 ? 5.928 5.216 1.651 1.00 96.50 170 PRO A O 1
ATOM 1294 N N . VAL A 1 171 ? 6.080 3.062 2.251 1.00 97.69 171 VAL A N 1
ATOM 1295 C CA . VAL A 1 171 ? 4.724 2.650 1.883 1.00 97.69 171 VAL A CA 1
ATOM 1296 C C . VAL A 1 171 ? 4.098 1.888 3.044 1.00 97.69 171 VAL A C 1
ATOM 1298 O O . VAL A 1 171 ? 4.701 0.974 3.612 1.00 97.69 171 VAL A O 1
ATOM 1301 N N . VAL A 1 172 ? 2.854 2.243 3.363 1.00 98.38 172 VAL A N 1
ATOM 1302 C CA . VAL A 1 172 ? 1.972 1.392 4.163 1.00 98.38 172 VAL A CA 1
ATOM 1303 C C . VAL A 1 172 ? 1.405 0.324 3.239 1.00 98.38 172 VAL A C 1
ATOM 1305 O O . VAL A 1 172 ? 0.613 0.626 2.346 1.00 98.38 172 VAL A O 1
ATOM 1308 N N . TRP A 1 173 ? 1.814 -0.921 3.444 1.00 98.12 173 TRP A N 1
ATOM 1309 C CA . TRP A 1 173 ? 1.512 -2.033 2.557 1.00 98.12 173 TRP A CA 1
ATOM 1310 C C . TRP A 1 173 ? 0.565 -3.019 3.232 1.00 98.12 173 TRP A C 1
ATOM 1312 O O . TRP A 1 173 ? 0.905 -3.650 4.231 1.00 98.12 173 TRP A O 1
ATOM 1322 N N . VAL A 1 174 ? -0.648 -3.128 2.697 1.00 98.31 174 VAL A N 1
ATOM 1323 C CA . VAL A 1 174 ? -1.725 -3.938 3.270 1.00 98.31 174 VAL A CA 1
ATOM 1324 C C . VAL A 1 174 ? -1.917 -5.194 2.427 1.00 98.31 174 VAL A C 1
ATOM 1326 O O . VAL A 1 174 ? -2.203 -5.115 1.231 1.00 98.31 174 VAL A O 1
ATOM 1329 N N . GLY A 1 175 ? -1.777 -6.360 3.051 1.00 97.44 175 GLY A N 1
ATOM 1330 C CA . GLY A 1 175 ? -2.148 -7.638 2.455 1.00 97.44 175 GLY A CA 1
ATOM 1331 C C . GLY A 1 175 ? -3.656 -7.856 2.539 1.00 97.44 175 GLY A C 1
ATOM 1332 O O . GLY A 1 175 ? -4.245 -7.660 3.599 1.00 97.44 175 GLY A O 1
ATOM 1333 N N . ILE A 1 176 ? -4.268 -8.267 1.435 1.00 97.88 176 ILE A N 1
ATOM 1334 C CA . ILE A 1 176 ? -5.704 -8.502 1.275 1.00 97.88 176 ILE A CA 1
ATOM 1335 C C . ILE A 1 176 ? -5.924 -9.947 0.837 1.00 97.88 176 ILE A C 1
ATOM 1337 O O . ILE A 1 176 ? -5.210 -10.441 -0.037 1.00 97.88 176 ILE A O 1
ATOM 1341 N N . ASP A 1 177 ? -6.925 -10.609 1.413 1.00 96.00 177 ASP A N 1
ATOM 1342 C CA . ASP A 1 177 ? -7.330 -11.946 0.982 1.00 96.00 177 ASP A CA 1
ATOM 1343 C C . ASP A 1 177 ? -7.764 -11.903 -0.501 1.00 96.00 177 ASP A C 1
ATOM 1345 O O . ASP A 1 177 ? -8.586 -11.046 -0.855 1.00 96.00 177 ASP A O 1
ATOM 1349 N N . PRO A 1 178 ? -7.207 -12.738 -1.399 1.00 95.81 178 PRO A N 1
ATOM 1350 C CA . PRO A 1 178 ? -7.455 -12.615 -2.835 1.00 95.81 178 PRO A CA 1
ATOM 1351 C C . PRO A 1 178 ? -8.943 -12.642 -3.203 1.00 95.81 178 PRO A C 1
ATOM 1353 O O . PRO A 1 178 ? -9.714 -13.453 -2.694 1.00 95.81 178 PRO A O 1
ATOM 1356 N N . GLY A 1 179 ? -9.365 -11.740 -4.092 1.00 94.19 179 GLY A N 1
ATOM 1357 C CA . GLY A 1 179 ? -10.767 -11.613 -4.514 1.00 94.19 179 GLY A CA 1
ATOM 1358 C C . GLY A 1 179 ? -11.755 -11.097 -3.453 1.00 94.19 179 GLY A C 1
ATOM 1359 O O . GLY A 1 179 ? -12.922 -10.880 -3.779 1.00 94.19 179 GLY A O 1
ATOM 1360 N N . SER A 1 180 ? -11.323 -10.851 -2.210 1.00 96.62 180 SER A N 1
ATOM 1361 C CA . SER A 1 180 ? -12.210 -10.389 -1.128 1.00 96.62 180 SER A CA 1
ATOM 1362 C C . SER A 1 180 ? -12.570 -8.897 -1.199 1.00 96.62 180 SER A C 1
ATOM 1364 O O . SER A 1 180 ? -13.538 -8.461 -0.573 1.00 96.62 180 SER A O 1
ATOM 1366 N N . LEU A 1 181 ? -11.805 -8.100 -1.955 1.00 96.75 181 LEU A N 1
ATOM 1367 C CA . LEU A 1 181 ? -11.949 -6.647 -2.028 1.00 96.75 181 LEU A CA 1
ATOM 1368 C C . LEU A 1 181 ? -11.926 -6.168 -3.481 1.00 96.75 181 LEU A C 1
ATOM 1370 O O . LEU A 1 181 ? -10.969 -6.414 -4.212 1.00 96.75 181 LEU A O 1
ATOM 1374 N N . SER A 1 182 ? -12.966 -5.440 -3.898 1.00 96.06 182 SER A N 1
ATOM 1375 C CA . SER A 1 182 ? -12.998 -4.849 -5.239 1.00 96.06 182 SER A CA 1
ATOM 1376 C C . SER A 1 182 ? -12.015 -3.674 -5.350 1.00 96.06 182 SER A C 1
ATOM 1378 O O . SER A 1 182 ? -11.846 -2.940 -4.373 1.00 96.06 182 SER A O 1
ATOM 1380 N N . PRO A 1 183 ? -11.415 -3.415 -6.527 1.00 95.31 183 PRO A N 1
ATOM 1381 C CA . PRO A 1 183 ? -10.478 -2.301 -6.702 1.00 95.31 183 PRO A CA 1
ATOM 1382 C C . PRO A 1 183 ? -11.058 -0.927 -6.340 1.00 95.31 183 PRO A C 1
ATOM 1384 O O . PRO A 1 183 ? -10.391 -0.115 -5.704 1.00 95.31 183 PRO A O 1
ATOM 1387 N N . VAL A 1 184 ? -12.330 -0.674 -6.678 1.00 96.25 184 VAL A N 1
ATOM 1388 C CA . VAL A 1 184 ? -13.021 0.588 -6.353 1.00 96.25 184 VAL A CA 1
ATOM 1389 C C . VAL A 1 184 ? -13.156 0.762 -4.839 1.00 96.25 184 VAL A C 1
ATOM 1391 O O . VAL A 1 184 ? -12.812 1.816 -4.302 1.00 96.25 184 VAL A O 1
ATOM 1394 N N . LYS A 1 185 ? -13.607 -0.280 -4.126 1.00 97.12 185 LYS A N 1
ATOM 1395 C CA . LYS A 1 185 ? -13.708 -0.231 -2.663 1.00 97.12 185 LYS A CA 1
ATOM 1396 C C . LYS A 1 185 ? -12.324 -0.149 -2.020 1.00 97.12 185 LYS A C 1
ATOM 1398 O O . LYS A 1 185 ? -12.137 0.643 -1.101 1.00 97.12 185 LYS A O 1
ATOM 1403 N N . GLY A 1 186 ? -11.360 -0.920 -2.518 1.00 97.38 186 GLY A N 1
ATOM 1404 C CA . GLY A 1 186 ? -9.972 -0.890 -2.068 1.00 97.38 186 GLY A CA 1
ATOM 1405 C C . GLY A 1 186 ? -9.364 0.502 -2.185 1.00 97.38 186 GLY A C 1
ATOM 1406 O O . GLY A 1 186 ?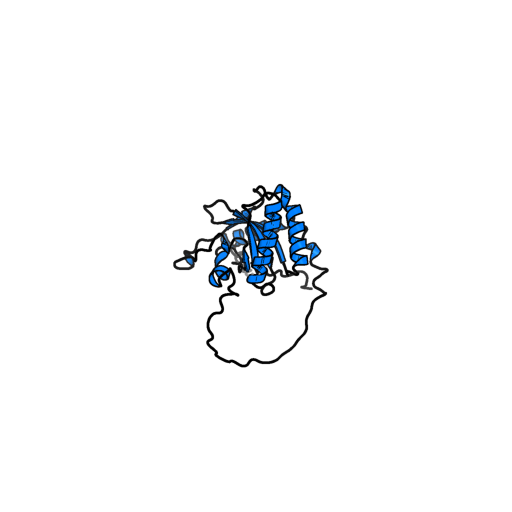 -8.756 0.979 -1.234 1.00 97.38 186 GLY A O 1
ATOM 1407 N N . PHE A 1 187 ? -9.616 1.211 -3.286 1.00 97.75 187 PHE A N 1
ATOM 1408 C CA . PHE A 1 187 ? -9.159 2.587 -3.461 1.00 97.75 187 PHE A CA 1
ATOM 1409 C C . PHE A 1 187 ? -9.755 3.539 -2.420 1.00 97.75 187 PHE A C 1
ATOM 1411 O O . PHE A 1 187 ? -9.019 4.291 -1.785 1.00 97.75 187 PHE A O 1
ATOM 1418 N N . GLN A 1 188 ? -11.065 3.459 -2.170 1.00 98.00 188 GLN A N 1
ATOM 1419 C CA . GLN A 1 188 ? -11.710 4.262 -1.126 1.00 98.00 188 GLN A CA 1
ATOM 1420 C C . GLN A 1 188 ? -11.123 3.985 0.263 1.00 98.00 188 GLN A C 1
ATOM 1422 O O . GLN A 1 188 ? -10.897 4.916 1.034 1.00 98.00 188 GLN A O 1
ATOM 1427 N N . VAL A 1 189 ? -10.867 2.716 0.598 1.00 98.38 189 VAL A N 1
ATOM 1428 C CA . VAL A 1 189 ? -10.249 2.364 1.884 1.00 98.38 189 VAL A CA 1
ATOM 1429 C C . VAL A 1 189 ? -8.797 2.849 1.938 1.00 98.38 189 VAL A C 1
ATOM 1431 O O . VAL A 1 189 ? -8.397 3.414 2.951 1.00 98.38 189 VAL A O 1
ATOM 1434 N N . ALA A 1 190 ? -8.026 2.719 0.855 1.00 98.50 190 ALA A N 1
ATOM 1435 C CA . ALA A 1 190 ? -6.652 3.215 0.787 1.00 98.50 190 ALA A CA 1
ATOM 1436 C C . ALA A 1 190 ? -6.575 4.735 1.008 1.00 98.50 190 ALA A C 1
ATOM 1438 O O . ALA A 1 190 ? -5.682 5.195 1.717 1.00 98.50 190 ALA A O 1
ATOM 1439 N N . LEU A 1 191 ? -7.530 5.509 0.475 1.00 98.44 191 LEU A N 1
ATOM 1440 C CA . LEU A 1 191 ? -7.640 6.947 0.746 1.00 98.44 191 LEU A CA 1
ATOM 1441 C C . LEU A 1 191 ? -7.947 7.238 2.220 1.00 98.44 191 LEU A C 1
ATOM 1443 O O . LEU A 1 191 ? -7.254 8.041 2.834 1.00 98.44 191 LEU A O 1
ATOM 1447 N N . LYS A 1 192 ? -8.907 6.533 2.831 1.00 98.56 192 LYS A N 1
ATOM 1448 C CA . LYS A 1 192 ? -9.200 6.687 4.270 1.00 98.56 192 LYS A CA 1
ATOM 1449 C C . LYS A 1 192 ? -7.991 6.347 5.146 1.00 98.56 192 LYS A C 1
ATOM 1451 O O . LYS A 1 192 ? -7.726 7.028 6.134 1.00 98.56 192 LYS A O 1
ATOM 1456 N N . CYS A 1 193 ? -7.238 5.304 4.792 1.00 98.50 193 CYS A N 1
ATOM 1457 C CA . CYS A 1 193 ? -5.983 4.983 5.465 1.00 98.50 193 CYS A CA 1
ATOM 1458 C C . CYS A 1 193 ? -4.963 6.115 5.279 1.00 98.50 193 CYS A C 1
ATOM 1460 O O . CYS A 1 193 ? -4.334 6.516 6.252 1.00 98.50 193 CYS A O 1
ATOM 1462 N N . LYS A 1 194 ? -4.831 6.665 4.064 1.00 98.31 194 LYS A N 1
ATOM 1463 C CA . LYS A 1 194 ? -3.929 7.785 3.763 1.00 98.31 194 LYS A CA 1
ATOM 1464 C C . LYS A 1 194 ? -4.262 9.028 4.594 1.00 98.31 194 LYS A C 1
ATOM 1466 O O . LYS A 1 194 ? -3.348 9.618 5.157 1.00 98.31 194 LYS A O 1
ATOM 1471 N N . GLU A 1 195 ? -5.538 9.351 4.788 1.00 98.38 195 GLU A N 1
ATOM 1472 C CA . GLU A 1 195 ? -5.952 10.449 5.674 1.00 98.38 195 GLU A CA 1
ATOM 1473 C C . GLU A 1 195 ? -5.472 10.256 7.124 1.00 98.38 195 GLU A C 1
ATOM 1475 O O . GLU A 1 195 ? -5.140 11.227 7.803 1.00 98.38 195 GLU A O 1
ATOM 1480 N N . LEU A 1 196 ? -5.426 9.017 7.635 1.00 98.00 196 LEU A N 1
ATOM 1481 C CA . LEU A 1 196 ? -4.862 8.743 8.965 1.00 98.00 196 LEU A CA 1
ATOM 1482 C C . LEU A 1 196 ? -3.355 9.013 9.003 1.00 98.00 196 LEU A C 1
ATOM 1484 O O . LEU A 1 196 ? -2.861 9.544 9.997 1.00 98.00 196 LEU A O 1
ATOM 1488 N N . VAL A 1 197 ? -2.636 8.681 7.928 1.00 97.62 197 VAL A N 1
ATOM 1489 C CA . VAL A 1 197 ? -1.204 8.984 7.795 1.00 97.62 197 VAL A CA 1
ATOM 1490 C C . VAL A 1 197 ? -0.982 10.502 7.775 1.00 97.62 197 VAL A C 1
ATOM 1492 O O . VAL A 1 197 ? -0.187 11.022 8.556 1.00 97.62 197 VAL A O 1
ATOM 1495 N N . GLU A 1 198 ? -1.758 11.231 6.972 1.00 97.50 198 GLU A N 1
ATOM 1496 C CA . GLU A 1 198 ? -1.659 12.692 6.829 1.00 97.50 198 GLU A CA 1
ATOM 1497 C C . GLU A 1 198 ? -2.018 13.447 8.113 1.00 97.50 198 GLU A C 1
ATOM 1499 O O . GLU A 1 198 ? -1.371 14.437 8.448 1.00 97.50 198 GLU A O 1
ATOM 1504 N N . LYS A 1 199 ? -2.980 12.949 8.901 1.00 96.69 199 LYS A N 1
ATOM 1505 C CA . LYS A 1 199 ? -3.315 13.506 10.228 1.00 96.69 199 LYS A CA 1
ATOM 1506 C C . LYS A 1 199 ? -2.149 13.473 11.219 1.00 96.69 199 LYS A C 1
ATOM 1508 O O . LYS A 1 199 ? -2.186 14.195 12.211 1.00 96.69 199 LYS A O 1
ATOM 1513 N N . ASN A 1 200 ? -1.122 12.665 10.957 1.00 93.75 200 ASN A N 1
ATOM 1514 C CA . ASN A 1 200 ? 0.115 12.626 11.736 1.00 93.75 200 ASN A CA 1
ATOM 1515 C C . ASN A 1 200 ? 1.224 13.515 11.138 1.00 93.75 200 ASN A C 1
ATOM 1517 O O . ASN A 1 200 ? 2.376 13.409 11.549 1.00 93.75 200 ASN A O 1
ATOM 1521 N N . GLY A 1 201 ? 0.890 14.391 10.182 1.00 95.06 201 GLY A N 1
ATOM 1522 C CA . GLY A 1 201 ? 1.835 15.301 9.533 1.00 95.06 201 GLY A CA 1
ATOM 1523 C C . GLY A 1 201 ? 2.735 14.626 8.496 1.00 95.06 201 GLY A C 1
ATOM 1524 O O . GLY A 1 201 ? 3.837 15.110 8.263 1.00 95.06 201 GLY A O 1
ATOM 1525 N N . ILE A 1 202 ? 2.298 13.500 7.917 1.00 96.69 202 ILE A N 1
ATOM 1526 C CA . ILE A 1 202 ? 3.074 12.707 6.954 1.00 96.69 202 ILE A CA 1
ATOM 1527 C C . ILE A 1 202 ? 2.323 12.635 5.617 1.00 96.69 202 ILE A C 1
ATOM 1529 O O . ILE A 1 202 ? 1.337 11.907 5.462 1.00 96.69 202 ILE A O 1
ATOM 1533 N N . ASP A 1 203 ? 2.793 13.387 4.630 1.00 96.12 203 ASP A N 1
ATOM 1534 C CA . ASP A 1 203 ? 2.161 13.550 3.317 1.00 96.12 203 ASP A CA 1
ATOM 1535 C C . ASP A 1 203 ? 2.820 12.712 2.207 1.00 96.12 203 ASP A C 1
ATOM 1537 O O . ASP A 1 203 ? 2.148 12.331 1.247 1.00 96.12 203 ASP A O 1
ATOM 1541 N N . ASP A 1 204 ? 4.073 12.308 2.377 1.00 95.94 204 ASP A N 1
ATOM 1542 C CA . ASP A 1 204 ? 4.877 11.595 1.380 1.00 95.94 204 ASP A CA 1
ATOM 1543 C C . ASP A 1 204 ? 4.790 10.057 1.455 1.00 95.94 204 ASP A C 1
ATOM 1545 O O . ASP A 1 204 ? 5.344 9.356 0.609 1.00 95.94 204 ASP A O 1
ATOM 1549 N N . VAL A 1 205 ? 4.048 9.507 2.423 1.00 97.50 205 VAL A N 1
ATOM 1550 C CA . VAL A 1 205 ? 3.791 8.059 2.535 1.00 97.50 205 VAL A CA 1
ATOM 1551 C C . VAL A 1 205 ? 2.447 7.694 1.919 1.00 97.50 205 VAL A C 1
ATOM 1553 O O . VAL A 1 205 ? 1.402 8.173 2.364 1.00 97.50 205 VAL A O 1
ATOM 1556 N N . HIS A 1 206 ? 2.442 6.790 0.944 1.00 98.00 206 HIS A N 1
ATOM 1557 C CA . HIS A 1 206 ? 1.215 6.264 0.345 1.00 98.00 206 HIS A CA 1
ATOM 1558 C C . HIS A 1 206 ? 0.778 4.934 0.966 1.00 98.00 206 HIS A C 1
ATOM 1560 O O . HIS A 1 206 ? 1.566 4.222 1.590 1.00 98.00 206 HIS A O 1
ATOM 1566 N N . VAL A 1 207 ? -0.504 4.609 0.782 1.00 98.50 207 VAL A N 1
ATOM 1567 C CA . VAL A 1 207 ? -1.088 3.326 1.183 1.00 98.50 207 VAL A CA 1
ATOM 1568 C C . VAL A 1 207 ? -1.328 2.491 -0.061 1.00 98.50 207 VAL A C 1
ATOM 1570 O O . VAL A 1 207 ? -1.981 2.948 -1.002 1.00 98.50 207 VAL A O 1
ATOM 1573 N N . GLU A 1 208 ? -0.836 1.261 -0.054 1.00 98.56 208 GLU A N 1
ATOM 1574 C CA . GLU A 1 208 ? -1.002 0.314 -1.147 1.00 98.56 208 GLU A CA 1
ATOM 1575 C C . GLU A 1 208 ? -1.562 -1.013 -0.633 1.00 98.56 208 GLU A C 1
ATOM 1577 O O . GLU A 1 208 ? -1.159 -1.520 0.412 1.00 98.56 208 GLU A O 1
ATOM 1582 N N . MET A 1 209 ? -2.500 -1.583 -1.381 1.00 98.44 209 MET A N 1
ATOM 1583 C CA . MET A 1 209 ? -3.185 -2.830 -1.069 1.00 98.44 209 MET A CA 1
ATOM 1584 C C . MET A 1 209 ? -2.831 -3.874 -2.111 1.00 98.44 209 MET A C 1
ATOM 1586 O O . MET A 1 209 ? -2.987 -3.636 -3.311 1.00 98.44 209 MET A O 1
ATOM 1590 N N . ARG A 1 210 ? -2.404 -5.045 -1.655 1.00 97.81 210 ARG A N 1
ATOM 1591 C CA . ARG A 1 210 ? -2.033 -6.166 -2.515 1.00 97.81 210 ARG A CA 1
ATOM 1592 C C . ARG A 1 210 ? -2.763 -7.433 -2.124 1.00 97.81 210 ARG A C 1
ATOM 1594 O O . ARG A 1 210 ? -3.029 -7.656 -0.948 1.00 97.81 210 ARG A O 1
ATOM 1601 N N . GLU A 1 211 ? -3.009 -8.298 -3.093 1.00 97.12 211 GLU A N 1
ATOM 1602 C CA . GLU A 1 211 ? -3.419 -9.660 -2.783 1.00 97.12 211 GLU A CA 1
ATOM 1603 C C . GLU A 1 211 ? -2.292 -10.390 -2.045 1.00 97.12 211 GLU A C 1
ATOM 1605 O O . GLU A 1 211 ? -1.099 -10.221 -2.326 1.00 97.12 211 GLU A O 1
ATOM 1610 N N . SER A 1 212 ? -2.677 -11.170 -1.044 1.00 94.62 212 SER A N 1
ATOM 1611 C CA . SER A 1 212 ? -1.758 -11.842 -0.144 1.00 94.62 212 SER A CA 1
ATOM 1612 C C . SER A 1 212 ? -2.418 -13.087 0.420 1.00 94.62 212 SER A C 1
ATOM 1614 O O . SER A 1 212 ? -3.428 -13.008 1.108 1.00 94.62 212 SER A O 1
ATOM 1616 N N . ILE A 1 213 ? -1.822 -14.246 0.161 1.00 86.88 213 ILE A N 1
ATOM 1617 C CA . ILE A 1 213 ? -2.304 -15.511 0.710 1.00 86.88 213 ILE A CA 1
ATOM 1618 C C . ILE A 1 213 ? -1.612 -15.736 2.050 1.00 86.88 213 ILE A C 1
ATOM 1620 O O . ILE A 1 213 ? -0.387 -15.849 2.109 1.00 86.88 213 ILE A O 1
ATOM 1624 N N . PHE A 1 214 ? -2.396 -15.840 3.120 1.00 72.50 214 PHE A N 1
ATOM 1625 C CA . PHE A 1 214 ? -1.911 -16.349 4.396 1.00 72.50 214 PHE A CA 1
ATOM 1626 C C . PHE A 1 214 ? -2.243 -17.838 4.500 1.00 72.50 214 PHE A C 1
ATOM 1628 O O . PHE A 1 214 ? -3.403 -18.220 4.634 1.00 72.50 214 PHE A O 1
ATOM 1635 N N . ILE A 1 215 ? -1.221 -18.692 4.433 1.00 62.72 215 ILE A N 1
ATOM 1636 C CA . ILE A 1 215 ? -1.380 -20.118 4.723 1.00 62.72 215 ILE A CA 1
ATOM 1637 C C . ILE A 1 215 ? -1.133 -20.298 6.218 1.00 62.72 215 ILE A C 1
ATOM 1639 O O . ILE A 1 215 ? -0.001 -20.160 6.682 1.00 62.72 215 ILE A O 1
ATOM 1643 N N . ASN A 1 216 ? -2.181 -20.621 6.977 1.00 52.19 216 ASN A N 1
ATOM 1644 C CA . ASN A 1 216 ? -2.011 -21.043 8.361 1.00 52.19 216 ASN A CA 1
ATOM 1645 C C . ASN A 1 216 ? -1.396 -22.452 8.383 1.00 52.19 216 ASN A C 1
ATOM 1647 O O . ASN A 1 216 ? -2.097 -23.461 8.330 1.00 52.19 216 ASN A O 1
ATOM 1651 N N . THR A 1 217 ? -0.069 -22.535 8.438 1.00 49.19 217 THR A N 1
ATOM 1652 C CA . THR A 1 217 ? 0.662 -23.813 8.407 1.00 49.19 217 THR A CA 1
ATOM 1653 C C . THR A 1 217 ? 0.436 -24.674 9.665 1.00 49.19 217 THR A C 1
ATOM 1655 O O . THR A 1 217 ? 0.907 -25.808 9.717 1.00 49.19 217 THR A O 1
ATOM 1658 N N . PHE A 1 218 ? -0.313 -24.195 10.667 1.00 56.31 218 PHE A N 1
ATOM 1659 C CA . PHE A 1 218 ? -0.599 -24.945 11.896 1.00 56.31 218 PHE A CA 1
ATOM 1660 C C . PHE A 1 218 ? -1.768 -25.944 11.803 1.00 56.31 218 PHE A C 1
ATOM 1662 O O . PHE A 1 218 ? -1.962 -26.704 12.744 1.00 56.31 218 PHE A O 1
ATOM 1669 N N . GLU A 1 219 ? -2.490 -26.036 10.679 1.00 49.41 219 GLU A N 1
ATOM 1670 C CA . GLU A 1 219 ? -3.577 -27.024 10.494 1.00 49.41 219 GLU A CA 1
ATOM 1671 C C . GLU A 1 219 ? -3.155 -28.320 9.771 1.00 49.41 219 GLU A C 1
ATOM 1673 O O . GLU A 1 219 ? -3.992 -29.079 9.287 1.00 49.41 219 GLU A O 1
ATOM 1678 N N . ARG A 1 220 ? -1.853 -28.634 9.707 1.00 47.25 220 ARG A N 1
ATOM 1679 C CA . ARG A 1 220 ? -1.406 -30.003 9.396 1.00 47.25 220 ARG A CA 1
ATOM 1680 C C . ARG A 1 220 ? -1.010 -30.730 10.674 1.00 47.25 220 ARG A C 1
ATOM 1682 O O . ARG A 1 220 ? 0.181 -30.802 10.975 1.00 47.25 220 ARG A O 1
ATOM 1689 N N . ARG A 1 221 ? -1.994 -31.281 11.385 1.00 41.62 221 ARG A N 1
ATOM 1690 C CA . ARG A 1 221 ? -1.881 -32.516 12.178 1.00 41.62 221 ARG A CA 1
ATOM 1691 C C . ARG A 1 221 ? -3.252 -33.008 12.609 1.00 41.62 221 ARG A C 1
ATOM 1693 O O . ARG A 1 221 ? -4.033 -32.172 13.103 1.00 41.62 221 ARG A O 1
#

Sequence (221 aa):
MTHEGFSGSLTRSEPPLKVSPLTLVALEFSLLISSTFTTSKYLHSFVNRAAANRPSCLSSPIPVSLSTSPSNTSDQSPVSEKEAKYYYFGLPSCPRLVARSSSLTIPWKEPTGPEESFPRKQLGPGTNHAIGPVWEKLADAILNLLGAEKVAWTSLDLVGIGFPEEKLAPVVWVGIDPGSLSPVKGFQVALKCKELVEKNGIDDVHVEMRESIFINTFERR

Foldseek 3Di:
DDDDDDDDDDPPDDDPPPDDPVNVVVVVVVVVVVVVCVPVPPQPVPPPPVPPDDDDDDDDDDDDDDDDDDDDPDDDQLADPQCQQPVQAQDPVSWGWLEKLCSPVDPDDRDDDDSVPDFHKDKDALLVDPCNVVVVVLVVVLVVLCVVLVFQWDDWDFIFIDGPVDGGFTEGEIEGAPPRDHSVSVNVSQNVSQVSCVVVVHNRYMYTYTHDDDDPPVPPD

Radius of gyration: 24.35 Å; chains: 1; bounding box: 72×87×44 Å